Protein AF-A0AAD3CQG2-F1 (afdb_monomer_lite)

Organism: NCBI:txid426638

Sequence (361 aa):
MVKTIHATVYKDSIDTKVGLTVATAKDGKVYITNLKLLFENSGLQKGDEMVMVNGTIVEGMSSSEVTDIITHTIGDVNVVAKRRNVKTISATVYKDSIDTKVGLTVVAKEGKVYVTNLRLLFENSDLQKGDEVVLINGTHVEGMTSTQEVVDIIKGITGDLNVVAKRGDVTPNAKAVPVNPNEAPPGNAPPGWVWGTLKYVGPETKCNACMFCIFCGVLGLCLLLCPTDEKDAYAVNGRVYDAAGTYICPRDDNFIPTRAEGDITVVAKRGAAVVATAVGSEAPPGKCPAGGVWGTMKYAGPNTKRNACIACLCCGPLGLCILACPGDEKDAYCVNNKVYDATGYYMGPQDDKFTPARPRS

pLDDT: mean 83.74, std 17.56, range [26.72, 97.31]

InterPro domains:
  IPR001478 PDZ domain [PS50106] (6-85)
  IPR001478 PDZ domain [PS50106] (90-169)
  IPR001478 PDZ domain [SM00228] (16-85)
  IPR001478 PDZ domain [SM00228] (100-169)
  IPR036034 PDZ superfamily [G3DSA:2.30.42.10] (2-98)
  IPR036034 PDZ superfamily [G3DSA:2.30.42.10] (115-177)
  IPR036034 PDZ superfamily [SSF50156] (9-85)
  IPR036034 PDZ superfamily [SSF50156] (90-172)

Radius of gyration: 25.88 Å; chains: 1; bounding box: 55×63×66 Å

Foldseek 3Di:
DKDKFKFKFAAADLPDDQFWAWAQDPQQWIFTQTHDDRCVQRLDDGGWTWQDWPNDGRRNPGSVVVVCSVSPDHTMTMTMTIDDQPQKFKDKFAAAALPGDQQWAWAADPQWIFTQTHDDRCNRGPDDGGWTWQDWPNDGSRRPRDSVVVVVSSSPDHTMTMIMTGDDSDNPPDPDPDDPPPDDQPDPDDPDKFKWKAFACDPVLVVQLVVCCVQVNPVSCVSNVVGPDIAIWMDDPQWIAHSNRHTDGGDDPRTGTDDPDDDPPPPDDDDDDDDDDPDDDDDAADPDDPDWFKWKFFACDPVLVVQLVVCCVRPNPVSCVSRVVGPDMAIWIDDPQWIAGNNRHTDGGDDPRTDTDDPPD

Structure (mmCIF, N/CA/C/O backbone):
data_AF-A0AAD3CQG2-F1
#
_entry.id   AF-A0AAD3CQG2-F1
#
loop_
_atom_site.group_PDB
_atom_site.id
_atom_site.type_symbol
_atom_site.label_atom_id
_atom_site.label_alt_id
_atom_site.label_comp_id
_atom_site.label_asym_id
_atom_site.label_entity_id
_atom_site.label_seq_id
_atom_site.pdbx_PDB_ins_code
_atom_site.Cartn_x
_atom_site.Cartn_y
_atom_site.Cartn_z
_atom_site.occupancy
_atom_site.B_iso_or_equiv
_atom_site.auth_seq_id
_atom_site.auth_comp_id
_atom_site.auth_asym_id
_atom_site.auth_atom_id
_atom_site.pdbx_PDB_model_num
ATOM 1 N N . MET A 1 1 ? -16.303 -3.873 -17.019 1.00 57.00 1 MET A N 1
ATOM 2 C CA . MET A 1 1 ? -15.322 -2.933 -17.604 1.00 57.00 1 MET A CA 1
ATOM 3 C C . MET A 1 1 ? -13.933 -3.391 -17.189 1.00 57.00 1 MET A C 1
ATOM 5 O O . MET A 1 1 ? -13.765 -3.717 -16.022 1.00 57.00 1 MET A O 1
ATOM 9 N N . VAL A 1 2 ? -12.995 -3.526 -18.123 1.00 77.19 2 VAL A N 1
ATOM 10 C CA . VAL A 1 2 ? -11.609 -3.931 -17.828 1.00 77.19 2 VAL A CA 1
ATOM 11 C C . VAL A 1 2 ? -10.778 -2.659 -17.698 1.00 77.19 2 VAL A C 1
ATOM 13 O O . VAL A 1 2 ? -10.872 -1.799 -18.571 1.00 77.19 2 VAL A O 1
ATOM 16 N N . LYS A 1 3 ? -10.018 -2.518 -16.609 1.00 85.06 3 LYS A N 1
ATOM 17 C CA . LYS A 1 3 ? -9.112 -1.382 -16.383 1.00 85.06 3 LYS A CA 1
ATOM 18 C C . LYS A 1 3 ? -7.698 -1.814 -16.757 1.00 85.06 3 LYS A C 1
ATOM 20 O O . LYS A 1 3 ? -7.236 -2.839 -16.261 1.00 85.06 3 LYS A O 1
ATOM 25 N N . THR A 1 4 ? -7.028 -1.058 -17.619 1.00 90.81 4 THR A N 1
ATOM 26 C CA . THR A 1 4 ? -5.606 -1.268 -17.926 1.00 90.81 4 THR A CA 1
ATOM 27 C C . THR A 1 4 ? -4.763 -0.454 -16.950 1.00 90.81 4 THR A C 1
ATOM 29 O O . THR A 1 4 ? -5.087 0.698 -16.670 1.00 90.81 4 THR A O 1
ATOM 32 N N . ILE A 1 5 ? -3.711 -1.060 -16.408 1.00 93.25 5 ILE A N 1
ATOM 33 C CA . ILE A 1 5 ? -2.804 -0.472 -15.422 1.00 93.25 5 ILE A CA 1
ATOM 34 C C . ILE A 1 5 ? -1.397 -0.508 -16.005 1.00 93.25 5 ILE A C 1
ATOM 36 O O . ILE A 1 5 ? -0.969 -1.542 -16.519 1.00 93.25 5 ILE A O 1
ATOM 40 N N . HIS A 1 6 ? -0.694 0.617 -15.909 1.00 93.62 6 HIS A N 1
ATOM 41 C CA . HIS A 1 6 ? 0.686 0.774 -16.353 1.00 93.62 6 HIS A CA 1
ATOM 42 C C . HIS A 1 6 ? 1.556 1.094 -15.143 1.00 93.62 6 HIS A C 1
ATOM 44 O O . HIS A 1 6 ? 1.280 2.043 -14.411 1.00 93.62 6 HIS A O 1
ATOM 50 N N . ALA A 1 7 ? 2.595 0.295 -14.930 1.00 93.62 7 ALA A N 1
ATOM 51 C CA . ALA A 1 7 ? 3.471 0.405 -13.779 1.00 93.62 7 ALA A CA 1
ATOM 52 C C . ALA A 1 7 ? 4.933 0.273 -14.202 1.00 93.62 7 ALA A C 1
ATOM 54 O O . ALA A 1 7 ? 5.373 -0.790 -14.622 1.00 93.62 7 ALA A O 1
ATOM 55 N N . THR A 1 8 ? 5.686 1.353 -14.036 1.00 93.00 8 THR A N 1
ATOM 56 C CA . THR A 1 8 ? 7.143 1.398 -14.223 1.00 93.00 8 THR A CA 1
ATOM 57 C C . THR A 1 8 ? 7.861 1.489 -12.879 1.00 93.00 8 THR A C 1
ATOM 59 O O . THR A 1 8 ? 7.410 2.224 -11.996 1.00 93.00 8 THR A O 1
ATOM 62 N N . VAL A 1 9 ? 8.967 0.770 -12.711 1.00 93.62 9 VAL A N 1
ATOM 63 C CA . VAL A 1 9 ? 9.903 0.953 -11.588 1.00 93.62 9 VAL A CA 1
ATOM 64 C C . VAL A 1 9 ? 11.336 0.929 -12.106 1.00 93.62 9 VAL A C 1
ATOM 66 O O . VAL A 1 9 ? 11.617 0.216 -13.065 1.00 93.62 9 VAL A O 1
ATOM 69 N N . TYR A 1 10 ? 12.238 1.675 -11.469 1.00 92.06 10 TYR A N 1
ATOM 70 C CA . TYR A 1 10 ? 13.655 1.682 -11.830 1.00 92.06 10 TYR A CA 1
ATOM 71 C C . TYR A 1 10 ? 14.432 0.657 -11.003 1.00 92.06 10 TYR A C 1
ATOM 73 O O . TYR A 1 10 ? 14.301 0.608 -9.779 1.00 92.06 10 TYR A O 1
ATOM 81 N N . LYS A 1 11 ? 15.252 -0.143 -11.678 1.00 92.88 11 LYS A N 1
ATOM 82 C CA . LYS A 1 11 ? 16.110 -1.172 -11.103 1.00 92.88 11 LYS A CA 1
ATOM 83 C C . LYS A 1 11 ? 17.572 -0.845 -11.421 1.00 92.88 11 LYS A C 1
ATOM 85 O O . LYS A 1 11 ? 17.998 -0.934 -12.564 1.00 92.88 11 LYS A O 1
ATOM 90 N N . ASP A 1 12 ? 18.337 -0.453 -10.413 1.00 88.94 12 ASP A N 1
ATOM 91 C CA . ASP A 1 12 ? 19.730 0.011 -10.514 1.00 88.94 12 ASP A CA 1
ATOM 92 C C . ASP A 1 12 ? 20.747 -1.103 -10.816 1.00 88.94 12 ASP A C 1
ATOM 94 O O . ASP A 1 12 ? 21.754 -0.857 -11.477 1.00 88.94 12 ASP A O 1
ATOM 98 N N . SER A 1 13 ? 20.477 -2.333 -10.378 1.00 93.88 13 SER A N 1
ATOM 99 C CA . SER A 1 13 ? 21.335 -3.499 -10.610 1.00 93.88 13 SER A CA 1
ATOM 100 C C . SER A 1 13 ? 20.514 -4.775 -10.781 1.00 93.88 13 SER A C 1
ATOM 102 O O . SER A 1 13 ? 19.356 -4.826 -10.371 1.00 93.88 13 SER A O 1
ATOM 104 N N . ILE A 1 14 ? 21.105 -5.836 -11.341 1.00 91.56 14 ILE A N 1
ATOM 105 C CA . ILE A 1 14 ? 20.426 -7.131 -11.525 1.00 91.56 14 ILE A CA 1
ATOM 106 C C . ILE A 1 14 ? 19.973 -7.762 -10.193 1.00 91.56 14 ILE A C 1
ATOM 108 O O . ILE A 1 14 ? 18.925 -8.411 -10.142 1.00 91.56 14 ILE A O 1
ATOM 112 N N . ASP A 1 15 ? 20.705 -7.492 -9.110 1.00 91.12 15 ASP A N 1
ATOM 113 C CA . ASP A 1 15 ? 20.456 -8.034 -7.770 1.00 91.12 15 ASP A CA 1
ATOM 114 C C . ASP A 1 15 ? 19.308 -7.324 -7.040 1.00 91.12 15 ASP A C 1
ATOM 116 O O . ASP A 1 15 ? 18.743 -7.845 -6.069 1.00 91.12 15 ASP A O 1
ATOM 120 N N . THR A 1 16 ? 18.915 -6.144 -7.522 1.00 92.69 16 THR A N 1
ATOM 121 C CA . THR A 1 16 ? 17.850 -5.358 -6.910 1.00 92.69 16 THR A CA 1
ATOM 122 C C . THR A 1 16 ? 16.500 -6.046 -7.083 1.00 92.69 16 THR A C 1
ATOM 124 O O . THR A 1 16 ? 15.993 -6.287 -8.185 1.00 92.69 16 THR A O 1
ATOM 127 N N . LYS A 1 17 ? 15.884 -6.371 -5.946 1.00 93.00 17 LYS A N 1
ATOM 128 C CA . LYS A 1 17 ? 14.590 -7.050 -5.893 1.00 93.00 17 LYS A CA 1
ATOM 129 C C . LYS A 1 17 ? 13.469 -6.049 -6.140 1.00 93.00 17 LYS A C 1
ATOM 131 O O . LYS A 1 17 ? 13.250 -5.144 -5.343 1.00 93.00 17 LYS A O 1
ATOM 136 N N . VAL A 1 18 ? 12.689 -6.274 -7.193 1.00 93.06 18 VAL A N 1
ATOM 137 C CA . VAL A 1 18 ? 11.531 -5.417 -7.502 1.00 93.06 18 VAL A CA 1
ATOM 138 C C . VAL A 1 18 ? 10.301 -5.727 -6.641 1.00 93.06 18 VAL A C 1
ATOM 140 O O . VAL A 1 18 ? 9.400 -4.903 -6.545 1.00 93.06 18 VAL A O 1
ATOM 143 N N . GLY A 1 19 ? 10.269 -6.908 -6.007 1.00 92.00 19 GLY A N 1
ATOM 144 C CA . GLY A 1 19 ? 9.189 -7.347 -5.115 1.00 92.00 19 GLY A CA 1
ATOM 145 C C . GLY A 1 19 ? 7.886 -7.731 -5.821 1.00 92.00 19 GLY A C 1
ATOM 146 O O . GLY A 1 19 ? 6.824 -7.682 -5.214 1.00 92.00 19 GLY A O 1
ATOM 147 N N . LEU A 1 20 ? 7.960 -8.142 -7.085 1.00 94.31 20 LEU A N 1
ATOM 148 C CA . LEU A 1 20 ? 6.824 -8.617 -7.870 1.00 94.31 20 LEU A CA 1
ATOM 149 C C . LEU A 1 20 ? 6.880 -10.143 -7.987 1.00 94.31 20 LEU A C 1
ATOM 151 O O . LEU A 1 20 ? 7.907 -10.695 -8.376 1.00 94.31 20 LEU A O 1
ATOM 155 N N . THR A 1 21 ? 5.793 -10.830 -7.644 1.00 95.12 21 THR A N 1
ATOM 156 C CA . THR A 1 21 ? 5.657 -12.282 -7.831 1.00 95.12 21 THR A CA 1
ATOM 157 C C . THR A 1 21 ? 4.456 -12.567 -8.713 1.00 95.12 21 THR A C 1
ATOM 159 O O . THR A 1 21 ? 3.398 -11.953 -8.549 1.00 95.12 21 THR A O 1
ATOM 162 N N . VAL A 1 22 ? 4.622 -13.504 -9.643 1.00 96.25 22 VAL A N 1
ATOM 163 C CA . VAL A 1 22 ? 3.600 -13.891 -10.615 1.00 96.25 22 VAL A CA 1
ATOM 164 C C . VAL A 1 22 ? 3.361 -15.396 -10.596 1.00 96.25 22 VAL A C 1
ATOM 166 O O . VAL A 1 22 ? 4.228 -16.167 -10.188 1.00 96.25 22 VAL A O 1
ATOM 169 N N . ALA A 1 23 ? 2.187 -15.815 -11.054 1.00 93.44 23 ALA A N 1
ATOM 170 C CA . ALA A 1 23 ? 1.866 -17.210 -11.322 1.00 93.44 23 ALA A CA 1
ATOM 171 C C . ALA A 1 23 ? 1.166 -17.338 -12.675 1.00 93.44 23 ALA A C 1
ATOM 173 O O . ALA A 1 23 ? 0.316 -16.514 -13.015 1.00 93.44 23 ALA A O 1
ATOM 174 N N . THR A 1 24 ? 1.500 -18.389 -13.419 1.00 93.62 24 THR A N 1
ATOM 175 C CA . THR A 1 24 ? 0.817 -18.731 -14.670 1.00 93.62 24 THR A CA 1
ATOM 176 C C . THR A 1 24 ? -0.319 -19.703 -14.367 1.00 93.62 24 THR A C 1
ATOM 178 O O . THR A 1 24 ? -0.114 -20.741 -13.737 1.00 93.62 24 THR A O 1
ATOM 181 N N . ALA A 1 25 ? -1.531 -19.363 -14.790 1.00 89.38 25 ALA A N 1
ATOM 182 C CA . ALA A 1 25 ? -2.695 -20.227 -14.679 1.00 89.38 25 ALA A CA 1
ATOM 183 C C . ALA A 1 25 ? -2.734 -21.268 -15.811 1.00 89.38 25 ALA A C 1
ATOM 185 O O . ALA A 1 25 ? -2.002 -21.190 -16.796 1.00 89.38 25 ALA A O 1
ATOM 186 N N . LYS A 1 26 ? -3.623 -22.261 -15.686 1.00 86.38 26 LYS A N 1
ATOM 187 C CA . LYS A 1 26 ? -3.765 -23.353 -16.670 1.00 86.38 26 LYS A CA 1
ATOM 188 C C . LYS A 1 26 ? -4.184 -22.879 -18.068 1.00 86.38 26 LYS A C 1
ATOM 190 O O . LYS A 1 26 ? -3.997 -23.614 -19.027 1.00 86.38 26 LYS A O 1
ATOM 195 N N . ASP A 1 27 ? -4.762 -21.685 -18.171 1.00 88.44 27 ASP A N 1
ATOM 196 C CA . ASP A 1 27 ? -5.154 -21.039 -19.427 1.00 88.44 27 ASP A CA 1
ATOM 197 C C . ASP A 1 27 ? -4.000 -20.265 -20.093 1.00 88.44 27 ASP A C 1
ATOM 199 O O . ASP A 1 27 ? -4.217 -19.603 -21.102 1.00 88.44 27 ASP A O 1
ATOM 203 N N . GLY A 1 28 ? -2.782 -20.338 -19.541 1.00 89.75 28 GLY A N 1
ATOM 204 C CA . GLY A 1 28 ? -1.604 -19.633 -20.048 1.00 89.75 28 GLY A CA 1
ATOM 205 C C . GLY A 1 28 ? -1.534 -18.162 -19.633 1.00 89.75 28 GLY A C 1
ATOM 206 O O . GLY A 1 28 ? -0.593 -17.468 -20.012 1.00 89.75 28 GLY A O 1
ATOM 207 N N . LYS A 1 29 ? -2.493 -17.662 -18.846 1.00 92.50 29 LYS A N 1
ATOM 208 C CA . LYS A 1 29 ? -2.482 -16.275 -18.374 1.00 92.50 29 LYS A CA 1
ATOM 209 C C . LYS A 1 29 ? -1.604 -16.111 -17.149 1.00 92.50 29 LYS A C 1
ATOM 211 O O . LYS A 1 29 ? -1.565 -16.977 -16.276 1.00 92.50 29 LYS A O 1
ATOM 216 N N . VAL A 1 30 ? -0.953 -14.960 -17.055 1.00 95.44 30 VAL A N 1
ATOM 217 C CA . VAL A 1 30 ? -0.060 -14.623 -15.947 1.00 95.44 30 VAL A CA 1
ATOM 218 C C . VAL A 1 30 ? -0.778 -13.669 -15.003 1.00 95.44 30 VAL A C 1
ATOM 220 O O . VAL A 1 30 ? -1.316 -12.651 -15.429 1.00 95.44 30 VAL A O 1
ATOM 223 N N . TYR A 1 31 ? -0.784 -13.985 -13.712 1.00 94.00 31 TYR A N 1
ATOM 224 C CA . TYR A 1 31 ? -1.425 -13.174 -12.681 1.00 94.00 31 TYR A CA 1
ATOM 225 C C . TYR A 1 31 ? -0.424 -12.755 -11.615 1.00 94.00 31 TYR A C 1
ATOM 227 O O . TYR A 1 31 ? 0.450 -13.529 -11.223 1.00 94.00 31 TYR A O 1
ATOM 235 N N . ILE A 1 32 ? -0.581 -11.536 -11.108 1.00 94.25 32 ILE A N 1
ATOM 236 C CA . ILE A 1 32 ? 0.211 -11.037 -9.984 1.00 94.25 32 ILE A CA 1
ATOM 237 C C . ILE A 1 32 ? -0.264 -11.716 -8.699 1.00 94.25 32 ILE A C 1
ATOM 239 O O . ILE A 1 32 ? -1.437 -11.633 -8.341 1.00 94.25 32 ILE A O 1
ATOM 243 N N . THR A 1 33 ? 0.638 -12.370 -7.974 1.00 89.12 33 THR A N 1
ATOM 244 C CA . THR A 1 33 ? 0.316 -13.072 -6.721 1.00 89.12 33 THR A CA 1
ATOM 245 C C . THR A 1 33 ? 0.810 -12.334 -5.486 1.00 89.12 33 THR A C 1
ATOM 247 O O . THR A 1 33 ? 0.200 -12.451 -4.423 1.00 89.12 33 THR A O 1
ATOM 250 N N . ASN A 1 34 ? 1.887 -11.556 -5.615 1.00 88.19 34 ASN A N 1
ATOM 251 C CA . ASN A 1 34 ? 2.454 -10.772 -4.524 1.00 88.19 34 ASN A CA 1
ATOM 252 C C . ASN A 1 34 ? 3.096 -9.481 -5.044 1.00 88.19 34 ASN A C 1
ATOM 254 O O . ASN A 1 34 ? 3.678 -9.464 -6.130 1.00 88.19 34 ASN A O 1
ATOM 258 N N . LEU A 1 35 ? 2.999 -8.425 -4.240 1.00 91.00 35 LEU A N 1
ATOM 259 C CA . LEU A 1 35 ? 3.544 -7.096 -4.494 1.00 91.00 35 LEU A CA 1
ATOM 260 C C . LEU A 1 35 ? 4.181 -6.577 -3.208 1.00 91.00 35 LEU A C 1
ATOM 262 O O . LEU A 1 35 ? 3.525 -6.485 -2.172 1.00 91.00 35 LEU A O 1
ATOM 266 N N . LYS A 1 36 ? 5.466 -6.256 -3.286 1.00 89.38 36 LYS A N 1
ATOM 267 C CA . LYS A 1 36 ? 6.307 -5.690 -2.228 1.00 89.38 36 LYS A CA 1
ATOM 268 C C . LYS A 1 36 ? 7.337 -4.758 -2.873 1.00 89.38 36 LYS A C 1
ATOM 270 O O . LYS A 1 36 ? 7.472 -4.738 -4.096 1.00 89.38 36 LYS A O 1
ATOM 275 N N . LEU A 1 37 ? 8.125 -4.065 -2.055 1.00 92.25 37 LEU A N 1
ATOM 276 C CA . LEU A 1 37 ? 9.291 -3.290 -2.500 1.00 92.25 37 LEU A CA 1
ATOM 277 C C . LEU A 1 37 ? 8.904 -2.243 -3.562 1.00 92.25 37 LEU A C 1
ATOM 279 O O . LEU A 1 37 ? 7.987 -1.455 -3.346 1.00 92.25 37 LEU A O 1
ATOM 283 N N . LEU A 1 38 ? 9.589 -2.232 -4.708 1.00 91.12 38 LEU A N 1
ATOM 284 C CA . LEU A 1 38 ? 9.462 -1.189 -5.724 1.00 91.12 38 LEU A CA 1
ATOM 285 C C . LEU A 1 38 ? 8.053 -1.107 -6.329 1.00 91.12 38 LEU A C 1
ATOM 287 O O . LEU A 1 38 ? 7.612 -0.023 -6.707 1.00 91.12 38 LEU A O 1
ATOM 291 N N . PHE A 1 39 ? 7.327 -2.227 -6.398 1.00 90.62 39 PHE A N 1
ATOM 292 C CA . PHE A 1 39 ? 5.977 -2.264 -6.965 1.00 90.62 39 PHE A CA 1
ATOM 293 C C . PHE A 1 39 ? 4.846 -2.055 -5.944 1.00 90.62 39 PHE A C 1
ATOM 295 O O . PHE A 1 39 ? 3.687 -1.990 -6.359 1.00 90.62 39 PHE A O 1
ATOM 302 N N . GLU A 1 40 ? 5.134 -1.899 -4.646 1.00 84.81 40 GLU A N 1
ATOM 303 C CA . GLU A 1 40 ? 4.110 -1.807 -3.584 1.00 84.81 40 GLU A CA 1
ATOM 304 C C . GLU A 1 40 ? 3.112 -0.655 -3.804 1.00 84.81 40 GLU A C 1
ATOM 306 O O . GLU A 1 40 ? 1.919 -0.810 -3.558 1.00 84.81 40 GLU A O 1
ATOM 311 N N . ASN A 1 41 ? 3.577 0.466 -4.365 1.00 79.81 41 ASN A N 1
ATOM 312 C CA . ASN A 1 41 ? 2.763 1.659 -4.635 1.00 79.81 41 ASN A CA 1
ATOM 313 C C . ASN A 1 41 ? 2.526 1.906 -6.135 1.00 79.81 41 ASN A C 1
ATOM 315 O O . ASN A 1 41 ? 2.233 3.021 -6.551 1.00 79.81 41 ASN A O 1
ATOM 319 N N . SER A 1 42 ? 2.671 0.877 -6.971 1.00 84.88 42 SER A N 1
ATOM 320 C CA . SER A 1 42 ? 2.590 1.010 -8.434 1.00 84.88 42 SER A CA 1
ATOM 321 C C . SER A 1 42 ? 1.166 1.046 -9.004 1.00 84.88 42 SER A C 1
ATOM 323 O O . SER A 1 42 ? 0.984 1.149 -10.214 1.00 84.88 42 SER A O 1
ATOM 325 N N . GLY A 1 43 ? 0.149 0.897 -8.153 1.00 86.38 43 GLY A N 1
ATOM 326 C CA . GLY A 1 43 ? -1.248 0.740 -8.565 1.00 86.38 43 GLY A CA 1
ATOM 327 C C . GLY A 1 43 ? -1.613 -0.676 -9.028 1.00 86.38 43 GLY A C 1
ATOM 328 O O . GLY A 1 43 ? -2.806 -0.984 -9.118 1.00 86.38 43 GLY A O 1
ATOM 329 N N . LEU A 1 44 ? -0.627 -1.551 -9.264 1.00 90.56 44 LEU A N 1
ATOM 330 C CA . LEU A 1 44 ? -0.843 -2.991 -9.421 1.00 90.56 44 LEU A CA 1
ATOM 331 C C . LEU A 1 44 ? -1.380 -3.598 -8.121 1.00 90.56 44 LEU A C 1
ATOM 333 O O . LEU A 1 44 ? -1.111 -3.103 -7.027 1.00 90.56 44 LEU A O 1
ATOM 337 N N . GLN A 1 45 ? -2.141 -4.680 -8.247 1.00 88.62 45 GLN A N 1
ATOM 338 C CA . GLN A 1 45 ? -2.706 -5.440 -7.134 1.00 88.62 45 GLN A CA 1
ATOM 339 C C . GLN A 1 45 ? -2.592 -6.944 -7.390 1.00 88.62 45 GLN A C 1
ATOM 341 O O . GLN A 1 45 ? -2.465 -7.403 -8.528 1.00 88.62 45 GLN A O 1
ATOM 346 N N . LYS A 1 46 ? -2.673 -7.730 -6.311 1.00 88.56 46 LYS A N 1
ATOM 347 C CA . LYS A 1 46 ? -2.792 -9.187 -6.417 1.00 88.56 46 LYS A CA 1
ATOM 348 C C . LYS A 1 46 ? -4.058 -9.523 -7.223 1.00 88.56 46 LYS A C 1
ATOM 350 O O . LYS A 1 46 ? -5.113 -8.922 -7.021 1.00 88.56 46 LYS A O 1
ATOM 355 N N . GLY A 1 47 ? -3.947 -10.473 -8.141 1.00 87.19 47 GLY A N 1
ATOM 356 C CA . GLY A 1 47 ? -5.014 -10.885 -9.052 1.00 87.19 47 GLY A CA 1
ATOM 357 C C . GLY A 1 47 ? -5.097 -10.088 -10.356 1.00 87.19 47 GLY A C 1
ATOM 358 O O . GLY A 1 47 ? -5.895 -10.455 -11.218 1.00 87.19 47 GLY A O 1
ATOM 359 N N . ASP A 1 48 ? -4.286 -9.042 -10.548 1.00 92.31 48 ASP A N 1
ATOM 360 C CA . ASP A 1 48 ? -4.195 -8.387 -11.855 1.00 92.31 48 ASP A CA 1
ATOM 361 C C . ASP A 1 48 ? -3.601 -9.342 -12.901 1.00 92.31 48 ASP A C 1
ATOM 363 O O . ASP A 1 48 ? -2.610 -10.029 -12.643 1.00 92.31 48 ASP A O 1
ATOM 367 N N . GLU A 1 49 ? -4.212 -9.374 -14.089 1.00 94.12 49 GLU A N 1
ATOM 368 C CA . GLU A 1 49 ? -3.762 -10.164 -15.239 1.00 94.12 49 GLU A CA 1
ATOM 369 C C . GLU A 1 49 ? -2.621 -9.411 -15.926 1.00 94.12 49 GLU A C 1
ATOM 371 O O . GLU A 1 49 ? -2.842 -8.375 -16.551 1.00 94.12 49 GLU A O 1
ATOM 376 N N . MET A 1 50 ? -1.393 -9.897 -15.798 1.00 96.12 50 MET A N 1
ATOM 377 C CA . MET A 1 50 ? -0.233 -9.310 -16.457 1.00 96.12 50 MET A CA 1
ATOM 378 C C . MET A 1 50 ? -0.285 -9.611 -17.955 1.00 96.12 50 MET A C 1
ATOM 380 O O . MET A 1 50 ? -0.425 -10.759 -18.366 1.00 96.12 50 MET A O 1
ATOM 384 N N . VAL A 1 51 ? -0.186 -8.562 -18.771 1.00 97.19 51 VAL A N 1
ATOM 385 C CA . VAL A 1 51 ? -0.295 -8.645 -20.235 1.00 97.19 51 VAL A CA 1
ATOM 386 C C . VAL A 1 51 ? 1.063 -8.457 -20.893 1.00 97.19 51 VAL A C 1
ATOM 388 O O . VAL A 1 51 ? 1.391 -9.189 -21.823 1.00 97.19 51 VAL A O 1
ATOM 391 N N . MET A 1 52 ? 1.854 -7.492 -20.413 1.00 96.56 52 MET A N 1
ATOM 392 C CA . MET A 1 52 ? 3.193 -7.229 -20.938 1.00 96.56 52 MET A CA 1
ATOM 393 C C . MET A 1 52 ? 4.194 -6.886 -19.840 1.00 96.56 52 MET A C 1
ATOM 395 O O . MET A 1 52 ? 3.843 -6.222 -18.862 1.00 96.56 52 MET A O 1
ATOM 399 N N . VAL A 1 53 ? 5.449 -7.273 -20.068 1.00 97.31 53 VAL A N 1
ATOM 400 C CA . VAL A 1 53 ? 6.623 -6.827 -19.310 1.00 97.31 53 VAL A CA 1
ATOM 401 C C . VAL A 1 53 ? 7.688 -6.359 -20.296 1.00 97.31 53 VAL A C 1
ATOM 403 O O . VAL A 1 53 ? 8.077 -7.113 -21.181 1.00 97.31 53 VAL A O 1
ATOM 406 N N . ASN A 1 54 ? 8.148 -5.114 -20.169 1.00 94.31 54 ASN A N 1
ATOM 407 C CA . ASN A 1 54 ? 9.166 -4.498 -21.033 1.00 94.31 54 ASN A CA 1
ATOM 408 C C . ASN A 1 54 ? 8.867 -4.618 -22.535 1.00 94.31 54 ASN A C 1
ATOM 410 O O . ASN A 1 54 ? 9.761 -4.825 -23.347 1.00 94.31 54 ASN A O 1
ATOM 414 N N . GLY A 1 55 ? 7.587 -4.501 -22.902 1.00 91.88 55 GLY A N 1
ATOM 415 C CA . GLY A 1 55 ? 7.120 -4.638 -24.286 1.00 91.88 55 GLY A CA 1
ATOM 416 C C . GLY A 1 55 ? 6.925 -6.083 -24.760 1.00 91.88 55 GLY A C 1
ATOM 417 O O . GLY A 1 55 ? 6.351 -6.290 -25.826 1.00 91.88 55 GLY A O 1
ATOM 418 N N . THR A 1 56 ? 7.324 -7.080 -23.971 1.00 95.94 56 THR A N 1
ATOM 419 C CA . THR A 1 56 ? 7.108 -8.500 -24.270 1.00 95.94 56 THR A CA 1
ATOM 420 C C . THR A 1 56 ? 5.743 -8.946 -23.761 1.00 95.94 56 THR A C 1
ATOM 422 O O . THR A 1 56 ? 5.427 -8.758 -22.586 1.00 95.94 56 THR A O 1
ATOM 425 N N . ILE A 1 57 ? 4.930 -9.551 -24.632 1.00 97.19 57 ILE A N 1
ATOM 426 C CA . ILE A 1 57 ? 3.651 -10.170 -24.257 1.00 97.19 57 ILE A CA 1
ATOM 427 C C . ILE A 1 57 ? 3.935 -11.438 -23.450 1.00 97.19 57 ILE A C 1
ATOM 429 O O . ILE A 1 57 ? 4.706 -12.283 -23.894 1.00 97.19 57 ILE A O 1
ATOM 433 N N . VAL A 1 58 ? 3.305 -11.567 -22.280 1.00 96.81 58 VAL A N 1
ATOM 434 C CA . VAL A 1 58 ? 3.568 -12.679 -21.344 1.00 96.81 58 VAL A CA 1
ATOM 435 C C . VAL A 1 58 ? 2.524 -13.800 -21.389 1.00 96.81 58 VAL A C 1
ATOM 437 O O . VAL A 1 58 ? 2.626 -14.773 -20.650 1.00 96.81 58 VAL A O 1
ATOM 440 N N . GLU A 1 59 ? 1.506 -13.687 -22.244 1.00 94.62 59 GLU A N 1
ATOM 441 C CA . GLU A 1 59 ? 0.513 -14.748 -22.438 1.00 94.62 59 GLU A CA 1
ATOM 442 C C . GLU A 1 59 ? 1.175 -16.012 -23.011 1.00 94.62 59 GLU A C 1
ATOM 444 O O . GLU A 1 59 ? 1.878 -15.959 -24.017 1.00 94.62 59 GLU A O 1
ATOM 449 N N . GLY A 1 60 ? 0.962 -17.148 -22.346 1.00 93.56 60 GLY A N 1
ATOM 450 C CA . GLY A 1 60 ? 1.583 -18.432 -22.672 1.00 93.56 60 GLY A CA 1
ATOM 451 C C . GLY A 1 60 ? 2.954 -18.665 -22.028 1.00 93.56 60 GLY A C 1
ATOM 452 O O . GLY A 1 60 ? 3.443 -19.791 -22.081 1.00 93.56 60 GLY A O 1
ATOM 453 N N . MET A 1 61 ? 3.552 -17.655 -21.386 1.00 97.25 61 MET A N 1
ATOM 454 C CA . MET A 1 61 ? 4.823 -17.812 -20.673 1.00 97.25 61 MET A CA 1
ATOM 455 C C . MET A 1 61 ? 4.633 -18.478 -19.307 1.00 97.25 61 MET A C 1
ATOM 457 O O . MET A 1 61 ? 3.672 -18.224 -18.572 1.00 97.25 61 MET A O 1
ATOM 461 N N . SER A 1 62 ? 5.600 -19.305 -18.924 1.00 96.38 62 SER A N 1
ATOM 462 C CA . SER A 1 62 ? 5.730 -19.820 -17.563 1.00 96.38 62 SER A CA 1
ATOM 463 C C . SER A 1 62 ? 6.087 -18.704 -16.576 1.00 96.38 62 SER A C 1
ATOM 465 O O . SER A 1 62 ? 6.700 -17.692 -16.924 1.00 96.38 62 SER A O 1
ATOM 467 N N . SER A 1 63 ? 5.752 -18.899 -15.300 1.00 94.94 63 SER A N 1
ATOM 468 C CA . SER A 1 63 ? 6.075 -17.921 -14.258 1.00 94.94 63 SER A CA 1
ATOM 469 C C . SER A 1 63 ? 7.583 -17.711 -14.110 1.00 94.94 63 SER A C 1
ATOM 471 O O . SER A 1 63 ? 7.999 -16.617 -13.736 1.00 94.94 63 SER A O 1
ATOM 473 N N . SER A 1 64 ? 8.399 -18.727 -14.422 1.00 94.06 64 SER A N 1
ATOM 474 C CA . SER A 1 64 ? 9.861 -18.621 -14.476 1.00 94.06 64 SER A CA 1
ATOM 475 C C . SER A 1 64 ? 10.329 -17.702 -15.598 1.00 94.06 64 SER A C 1
ATOM 477 O O . SER A 1 64 ? 11.081 -16.784 -15.312 1.00 94.06 64 SER A O 1
ATOM 479 N N . GLU A 1 65 ? 9.825 -17.854 -16.825 1.00 97.00 65 GLU A N 1
ATOM 480 C CA . GLU A 1 65 ? 10.232 -17.006 -17.959 1.00 97.00 65 GLU A CA 1
ATOM 481 C C . GLU A 1 65 ? 9.888 -15.532 -17.719 1.00 97.00 65 GLU A C 1
ATOM 483 O O . GLU A 1 65 ? 10.705 -14.645 -17.958 1.00 97.00 65 GLU A O 1
ATOM 488 N N . VAL A 1 66 ? 8.698 -15.255 -17.174 1.00 96.69 66 VAL A N 1
ATOM 489 C CA . VAL A 1 66 ? 8.312 -13.883 -16.806 1.00 96.69 66 VAL A CA 1
ATOM 490 C C . VAL A 1 66 ? 9.204 -13.344 -15.690 1.00 96.69 66 VAL A C 1
ATOM 492 O O . VAL A 1 66 ? 9.628 -12.188 -15.736 1.00 96.69 66 VAL A O 1
ATOM 495 N N . THR A 1 67 ? 9.509 -14.178 -14.692 1.00 95.31 67 THR A N 1
ATOM 496 C CA . THR A 1 67 ? 10.426 -13.801 -13.612 1.00 95.31 67 THR A CA 1
ATOM 497 C C . THR A 1 67 ? 11.814 -13.507 -14.169 1.00 95.31 67 THR A C 1
ATOM 499 O O . THR A 1 67 ? 12.397 -12.511 -13.762 1.00 95.31 67 THR A O 1
ATOM 502 N N . ASP A 1 68 ? 12.302 -14.281 -15.137 1.00 95.69 68 ASP A N 1
ATOM 503 C CA . ASP A 1 68 ? 13.611 -14.092 -15.762 1.00 95.69 68 ASP A CA 1
ATOM 504 C C . ASP A 1 68 ? 13.705 -12.769 -16.524 1.00 95.69 68 ASP A C 1
ATOM 506 O O . ASP A 1 68 ? 14.710 -12.067 -16.401 1.00 95.69 68 ASP A O 1
ATOM 510 N N . ILE A 1 69 ? 12.646 -12.366 -17.235 1.00 95.56 69 ILE A N 1
ATOM 511 C CA . ILE A 1 69 ? 12.574 -11.042 -17.878 1.00 95.56 69 ILE A CA 1
ATOM 512 C C . ILE A 1 69 ? 12.707 -9.935 -16.822 1.00 95.56 69 ILE A C 1
ATOM 514 O O . ILE A 1 69 ? 13.482 -8.991 -16.989 1.00 95.56 69 ILE A O 1
ATOM 518 N N . ILE A 1 70 ? 11.975 -10.049 -15.712 1.00 94.88 70 ILE A N 1
ATOM 519 C CA . ILE A 1 70 ? 11.983 -9.055 -14.631 1.00 94.88 70 ILE A CA 1
ATOM 520 C C . ILE A 1 70 ? 13.340 -9.032 -13.908 1.00 94.88 70 ILE A C 1
ATOM 522 O O . ILE A 1 70 ? 13.859 -7.962 -13.580 1.00 94.88 70 ILE A O 1
ATOM 526 N N . THR A 1 71 ? 13.929 -10.197 -13.632 1.00 93.81 71 THR A N 1
ATOM 527 C CA . THR A 1 71 ? 15.181 -10.310 -12.878 1.00 93.81 71 THR A CA 1
ATOM 528 C C . THR A 1 71 ? 16.386 -9.882 -13.702 1.00 93.81 71 THR A C 1
ATOM 530 O O . THR A 1 71 ? 17.256 -9.232 -13.136 1.00 93.81 71 THR A O 1
ATOM 533 N N . HIS A 1 72 ? 16.418 -10.124 -15.013 1.00 93.81 72 HIS A N 1
ATOM 534 C CA . HIS A 1 72 ? 17.550 -9.748 -15.872 1.00 93.81 72 HIS A CA 1
ATOM 535 C C . HIS A 1 72 ? 17.457 -8.333 -16.459 1.00 93.81 72 HIS A C 1
ATOM 537 O O . HIS A 1 72 ? 18.382 -7.889 -17.138 1.00 93.81 72 HIS A O 1
ATOM 543 N N . THR A 1 73 ? 16.377 -7.596 -16.191 1.00 94.00 73 THR A N 1
ATOM 544 C CA . THR A 1 73 ? 16.277 -6.189 -16.595 1.00 94.00 73 THR A CA 1
ATOM 545 C C . THR A 1 73 ? 17.043 -5.287 -15.623 1.00 94.00 73 THR A C 1
ATOM 547 O O . THR A 1 73 ? 16.875 -5.392 -14.409 1.00 94.00 73 THR A O 1
ATOM 550 N N . ILE A 1 74 ? 17.843 -4.367 -16.168 1.00 93.94 74 ILE A N 1
ATOM 551 C CA . ILE A 1 74 ? 18.429 -3.215 -15.465 1.00 93.94 74 ILE A CA 1
ATOM 552 C C . ILE A 1 74 ? 17.838 -1.950 -16.100 1.00 93.94 74 ILE A C 1
ATOM 554 O O . ILE A 1 74 ? 17.665 -1.890 -17.316 1.00 93.94 74 ILE A O 1
ATOM 558 N N . GLY A 1 75 ? 17.522 -0.950 -15.285 1.00 94.31 75 GLY A N 1
ATOM 559 C CA . GLY A 1 75 ? 16.796 0.249 -15.685 1.00 94.31 75 GLY A CA 1
ATOM 560 C C . GLY A 1 75 ? 15.293 0.108 -15.457 1.00 94.31 75 GLY A C 1
ATOM 561 O O . GLY A 1 75 ? 14.859 -0.427 -14.437 1.00 94.31 75 GLY A O 1
ATOM 562 N N . ASP A 1 76 ? 14.491 0.609 -16.391 1.00 91.25 76 ASP A N 1
ATOM 563 C CA . ASP A 1 76 ? 13.037 0.646 -16.243 1.00 91.25 76 ASP A CA 1
ATOM 564 C C . ASP A 1 76 ? 12.394 -0.726 -16.482 1.00 91.25 76 ASP A C 1
ATOM 566 O O . ASP A 1 76 ? 12.460 -1.293 -17.572 1.00 91.25 76 ASP A O 1
ATOM 570 N N . VAL A 1 77 ? 11.701 -1.233 -15.462 1.00 96.06 77 VAL A N 1
ATOM 571 C CA . VAL A 1 77 ? 10.829 -2.406 -15.548 1.00 96.06 77 VAL A CA 1
ATOM 572 C C . VAL A 1 77 ? 9.392 -1.927 -15.732 1.00 96.06 77 VAL A C 1
ATOM 574 O O . VAL A 1 77 ? 8.760 -1.444 -14.793 1.00 96.06 77 VAL A O 1
ATOM 577 N N . ASN A 1 78 ? 8.880 -2.063 -16.951 1.00 94.44 78 ASN A N 1
ATOM 578 C CA . ASN A 1 78 ? 7.555 -1.639 -17.386 1.00 94.44 78 ASN A CA 1
ATOM 579 C C . ASN A 1 78 ? 6.583 -2.818 -17.396 1.00 94.44 78 ASN A C 1
ATOM 581 O O . ASN A 1 78 ? 6.741 -3.748 -18.181 1.00 94.44 78 ASN A O 1
ATOM 585 N N . VAL A 1 79 ? 5.544 -2.759 -16.575 1.00 96.56 79 VAL A N 1
ATOM 586 C CA . VAL A 1 79 ? 4.498 -3.778 -16.477 1.00 96.56 79 VAL A CA 1
ATOM 587 C C . VAL A 1 79 ? 3.172 -3.189 -16.940 1.00 96.56 79 VAL A C 1
ATOM 589 O O . VAL A 1 79 ? 2.750 -2.131 -16.471 1.00 96.56 79 VAL A O 1
ATOM 592 N N . VAL A 1 80 ? 2.492 -3.901 -17.836 1.00 95.50 80 VAL A N 1
ATOM 593 C CA . VAL A 1 80 ? 1.114 -3.605 -18.240 1.00 95.50 80 VAL A CA 1
ATOM 594 C C . VAL A 1 80 ? 0.222 -4.741 -17.776 1.00 95.50 80 VAL A C 1
ATOM 596 O O . VAL A 1 80 ? 0.447 -5.897 -18.137 1.00 95.50 80 VAL A O 1
ATOM 599 N N . ALA A 1 81 ? -0.807 -4.415 -17.001 1.00 96.06 81 ALA A N 1
ATOM 600 C CA . ALA A 1 81 ? -1.752 -5.387 -16.473 1.00 96.06 81 ALA A CA 1
ATOM 601 C C . ALA A 1 81 ? -3.206 -4.978 -16.733 1.00 96.06 81 ALA A C 1
ATOM 603 O O . ALA A 1 81 ? -3.533 -3.804 -16.907 1.00 96.06 81 ALA A O 1
ATOM 604 N N . LYS A 1 82 ? -4.098 -5.963 -16.763 1.00 92.38 82 LYS A N 1
ATOM 605 C CA . LYS A 1 82 ? -5.545 -5.807 -16.858 1.00 92.38 82 LYS A CA 1
ATOM 606 C C . LYS A 1 82 ? -6.167 -6.220 -15.536 1.00 92.38 82 LYS A C 1
ATOM 608 O O . LYS A 1 82 ? -6.063 -7.367 -15.110 1.00 92.38 82 LYS A O 1
ATOM 613 N N . ARG A 1 83 ? -6.911 -5.304 -14.929 1.00 88.44 83 ARG A N 1
ATOM 614 C CA . ARG A 1 83 ? -7.780 -5.613 -13.800 1.00 88.44 83 ARG A CA 1
ATOM 615 C C . ARG A 1 83 ? -9.172 -5.926 -14.320 1.00 88.44 83 ARG A C 1
ATOM 617 O O . ARG A 1 83 ? -9.841 -5.067 -14.911 1.00 88.44 83 ARG A O 1
ATOM 624 N N . ARG A 1 84 ? -9.638 -7.158 -14.098 1.00 75.25 84 ARG A N 1
ATOM 625 C CA . ARG A 1 84 ? -11.070 -7.454 -14.223 1.00 75.25 84 ARG A CA 1
ATOM 626 C C . ARG A 1 84 ? -11.761 -6.752 -13.062 1.00 75.25 84 ARG A C 1
ATOM 628 O O . ARG A 1 84 ? -11.354 -6.934 -11.919 1.00 75.25 84 ARG A O 1
ATOM 635 N N . ASN A 1 85 ? -12.799 -5.964 -13.345 1.00 64.69 85 ASN A N 1
ATOM 636 C CA . ASN A 1 85 ? -13.701 -5.466 -12.305 1.00 64.69 85 ASN A CA 1
ATOM 637 C C . ASN A 1 85 ? -14.460 -6.653 -11.706 1.00 64.69 85 ASN A C 1
ATOM 639 O O . ASN A 1 85 ? -15.613 -6.918 -12.047 1.00 64.69 85 ASN A O 1
ATOM 643 N N . VAL A 1 86 ? -13.792 -7.396 -10.832 1.00 58.81 86 VAL A N 1
ATOM 644 C CA . VAL A 1 86 ? -14.434 -8.346 -9.943 1.00 58.81 86 VAL A CA 1
ATOM 645 C C . VAL A 1 86 ? -15.043 -7.487 -8.845 1.00 58.81 86 VAL A C 1
ATOM 647 O O . VAL A 1 86 ? -14.427 -7.184 -7.830 1.00 58.81 86 VAL A O 1
ATOM 650 N N . LYS A 1 87 ? -16.259 -7.002 -9.117 1.00 72.56 87 LYS A N 1
ATOM 651 C CA . LYS A 1 87 ? -17.017 -6.119 -8.219 1.00 72.56 87 LYS A CA 1
ATOM 652 C C . LYS A 1 87 ? -17.355 -6.814 -6.889 1.00 72.56 87 LYS A C 1
ATOM 654 O O . LYS A 1 87 ? -17.809 -6.158 -5.957 1.00 72.56 87 LYS A O 1
ATOM 659 N N . THR A 1 88 ? -17.140 -8.130 -6.808 1.00 79.50 88 THR A N 1
ATOM 660 C CA . THR A 1 88 ? -17.467 -8.975 -5.661 1.00 79.50 88 THR A CA 1
ATOM 661 C C . THR A 1 88 ? -16.450 -10.111 -5.529 1.00 79.50 88 THR A C 1
ATOM 663 O O . THR A 1 88 ? -16.385 -10.981 -6.391 1.00 79.50 88 THR A O 1
ATOM 666 N N . ILE A 1 89 ? -15.661 -10.095 -4.460 1.00 89.31 89 ILE A N 1
ATOM 667 C CA . ILE A 1 89 ? -14.749 -11.165 -4.040 1.00 89.31 89 ILE A CA 1
ATOM 668 C C . ILE A 1 89 ? -15.480 -12.021 -3.012 1.00 89.31 89 ILE A C 1
ATOM 670 O O . ILE A 1 89 ? -16.155 -11.477 -2.141 1.00 89.31 89 ILE A O 1
ATOM 674 N N . SER A 1 90 ? -15.326 -13.339 -3.082 1.00 89.69 90 SER A N 1
ATOM 675 C CA . SER A 1 90 ? -15.785 -14.258 -2.042 1.00 89.69 90 SER A CA 1
ATOM 676 C C . SER A 1 90 ? -14.616 -15.130 -1.610 1.00 89.69 90 SER A C 1
ATOM 678 O O . SER A 1 90 ? -13.888 -15.655 -2.450 1.00 89.69 90 SER A O 1
ATOM 680 N N . ALA A 1 91 ? -14.415 -15.241 -0.303 1.00 92.38 91 ALA A N 1
ATOM 681 C CA . ALA A 1 91 ? -13.398 -16.085 0.295 1.00 92.38 91 ALA A CA 1
ATOM 682 C C . ALA A 1 91 ? -14.035 -16.926 1.398 1.00 92.38 91 ALA A C 1
ATOM 684 O O . ALA A 1 91 ? -14.682 -16.385 2.292 1.00 92.38 91 ALA A O 1
ATOM 685 N N . THR A 1 92 ? -13.807 -18.235 1.349 1.00 92.69 92 THR A N 1
ATOM 686 C CA . THR A 1 92 ? -14.314 -19.180 2.346 1.00 92.69 92 THR A CA 1
ATOM 687 C C . THR A 1 92 ? -13.140 -19.869 3.015 1.00 92.69 92 THR A C 1
ATOM 689 O O . THR A 1 92 ? -12.240 -20.361 2.334 1.00 92.69 92 THR A O 1
ATOM 692 N N . VAL A 1 93 ? -13.146 -19.910 4.345 1.00 94.62 93 VAL A N 1
ATOM 693 C CA . VAL A 1 93 ? -12.169 -20.665 5.137 1.00 94.62 93 VAL A CA 1
ATOM 694 C C . VAL A 1 93 ? -12.886 -21.555 6.140 1.00 94.62 93 VAL A C 1
ATOM 696 O O . VAL A 1 93 ? -13.941 -21.186 6.648 1.00 94.62 93 VAL A O 1
ATOM 699 N N . TYR A 1 94 ? -12.299 -22.706 6.455 1.00 94.00 94 TYR A N 1
ATOM 700 C CA . TYR A 1 94 ? -12.841 -23.607 7.467 1.00 94.00 94 TYR A CA 1
ATOM 701 C C . TYR A 1 94 ? -12.296 -23.260 8.854 1.00 94.00 94 TYR A C 1
ATOM 703 O O . TYR A 1 94 ? -11.084 -23.161 9.047 1.00 94.00 94 TYR A O 1
ATOM 711 N N . LYS A 1 95 ? -13.193 -23.095 9.823 1.00 93.44 95 LYS A N 1
ATOM 712 C CA . LYS A 1 95 ? -12.897 -22.755 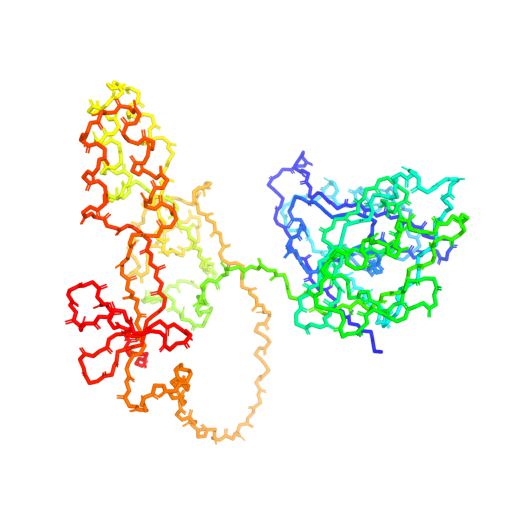11.213 1.00 93.44 95 LYS A CA 1
ATOM 713 C C . LYS A 1 95 ? -13.354 -23.902 12.120 1.00 93.44 95 LYS A C 1
ATOM 715 O O . LYS A 1 95 ? -14.546 -24.085 12.349 1.00 93.44 95 LYS A O 1
ATOM 720 N N . ASP A 1 96 ? -12.409 -24.682 12.633 1.00 88.81 96 ASP A N 1
ATOM 721 C CA . ASP A 1 96 ? -12.651 -25.908 13.410 1.00 88.81 96 ASP A CA 1
ATOM 722 C C . ASP A 1 96 ? -13.320 -25.666 14.773 1.00 88.81 96 ASP A C 1
ATOM 724 O O . ASP A 1 96 ? -14.102 -26.498 15.227 1.00 88.81 96 ASP A O 1
ATOM 728 N N . SER A 1 97 ? -13.071 -24.519 15.408 1.00 92.94 97 SER A N 1
ATOM 729 C CA . SER A 1 97 ? -13.686 -24.134 16.682 1.00 92.94 97 SER A CA 1
ATOM 730 C C . SER A 1 97 ? -13.905 -22.622 16.763 1.00 92.94 97 SER A C 1
ATOM 732 O O . SER A 1 97 ? -13.315 -21.865 15.994 1.00 92.94 97 SER A O 1
ATOM 734 N N . ILE A 1 98 ? -14.721 -22.145 17.710 1.00 89.12 98 ILE A N 1
ATOM 735 C CA . ILE A 1 98 ? -14.942 -20.698 17.908 1.00 89.12 98 ILE A CA 1
ATOM 736 C C . ILE A 1 98 ? -13.642 -19.936 18.215 1.00 89.12 98 ILE A C 1
ATOM 738 O O . ILE A 1 98 ? -13.510 -18.775 17.820 1.00 89.12 98 ILE A O 1
ATOM 742 N N . ASP A 1 99 ? -12.674 -20.612 18.841 1.00 88.81 99 ASP A N 1
ATOM 743 C CA . ASP A 1 99 ? -11.390 -20.057 19.279 1.00 88.81 99 ASP A CA 1
ATOM 744 C C . ASP A 1 99 ? -10.335 -20.027 18.167 1.00 88.81 99 ASP A C 1
ATOM 746 O O . ASP A 1 99 ? -9.283 -19.388 18.300 1.00 88.81 99 ASP A O 1
ATOM 750 N N . THR A 1 100 ? -10.610 -20.685 17.041 1.00 91.69 100 THR A N 1
ATOM 751 C CA . THR A 1 100 ? -9.687 -20.748 15.915 1.00 91.69 100 THR A CA 1
ATOM 752 C C . THR A 1 100 ? -9.493 -19.368 15.307 1.00 91.69 100 THR A C 1
ATOM 754 O O . THR A 1 100 ? -10.413 -18.722 14.795 1.00 91.69 100 THR A O 1
ATOM 757 N N . LYS A 1 101 ? -8.241 -18.912 15.325 1.00 91.69 101 LYS A N 1
ATOM 758 C CA . LYS A 1 101 ? -7.848 -17.632 14.742 1.00 91.69 101 LYS A CA 1
ATOM 759 C C . LYS A 1 101 ? -7.835 -17.746 13.222 1.00 91.69 101 LYS A C 1
ATOM 761 O O . LYS A 1 101 ? -6.964 -18.384 12.645 1.00 91.69 101 LYS A O 1
ATOM 766 N N . VAL A 1 102 ? -8.764 -17.054 12.572 1.00 92.25 102 VAL A N 1
ATOM 767 C CA . VAL A 1 102 ? -8.863 -17.039 11.102 1.00 92.25 102 VAL A CA 1
ATOM 768 C C . VAL A 1 102 ? -7.894 -16.052 10.441 1.00 92.25 102 VAL A C 1
ATOM 770 O O . VAL A 1 102 ? -7.614 -16.165 9.254 1.00 92.25 102 VAL A O 1
ATOM 773 N N . GLY A 1 103 ? -7.363 -15.094 11.212 1.00 91.50 103 GLY A N 1
ATOM 774 C CA . GLY A 1 103 ? -6.384 -14.098 10.757 1.00 91.50 103 GLY A CA 1
ATOM 775 C C . GLY A 1 103 ? -6.942 -12.989 9.856 1.00 91.50 103 GLY A C 1
ATOM 776 O O . GLY A 1 103 ? -6.174 -12.249 9.251 1.00 91.50 103 GLY A O 1
ATOM 777 N N . LEU A 1 104 ? -8.262 -12.816 9.815 1.00 94.56 104 LEU A N 1
ATOM 778 C CA . LEU A 1 104 ? -8.932 -11.668 9.205 1.00 94.56 104 LEU A CA 1
ATOM 779 C C . LEU A 1 104 ? -9.066 -10.533 10.227 1.00 94.56 104 LEU A C 1
ATOM 781 O O . LEU A 1 104 ? -9.655 -10.724 11.288 1.00 94.56 104 LEU A O 1
ATOM 785 N N . THR A 1 105 ? -8.535 -9.350 9.915 1.00 94.56 105 THR A N 1
ATOM 786 C CA . THR A 1 105 ? -8.752 -8.132 10.715 1.00 94.56 105 THR A CA 1
ATOM 787 C C . THR A 1 105 ? -9.540 -7.125 9.899 1.00 94.56 105 THR A C 1
ATOM 789 O O . THR A 1 105 ? -9.170 -6.812 8.766 1.00 94.56 105 THR A O 1
ATOM 792 N N . VAL A 1 106 ? -10.603 -6.587 10.486 1.00 94.62 106 VAL A N 1
ATOM 793 C CA . VAL A 1 106 ? -11.503 -5.623 9.848 1.00 94.62 106 VAL A CA 1
ATOM 794 C C . VAL A 1 106 ? -11.639 -4.362 10.691 1.00 94.62 106 VAL A C 1
ATOM 796 O O . VAL A 1 106 ? -11.364 -4.384 11.889 1.00 94.62 106 VAL A O 1
ATOM 799 N N . VAL A 1 107 ? -12.050 -3.265 10.063 1.00 94.38 107 VAL A N 1
ATOM 800 C CA . VAL A 1 107 ? -12.420 -2.016 10.733 1.00 94.38 107 VAL A CA 1
ATOM 801 C C . VAL A 1 107 ? -13.754 -1.526 10.190 1.00 94.38 107 VAL A C 1
ATOM 803 O O . VAL A 1 107 ? -13.947 -1.475 8.978 1.00 94.38 107 VAL A O 1
ATOM 806 N N . ALA A 1 108 ? -14.668 -1.163 11.082 1.00 93.12 108 ALA A N 1
ATOM 807 C CA . ALA A 1 108 ? -15.904 -0.479 10.733 1.00 93.12 108 ALA A CA 1
ATOM 808 C C . ALA A 1 108 ? -15.674 1.041 10.772 1.00 93.12 108 ALA A C 1
ATOM 810 O O . ALA A 1 108 ? -15.262 1.583 11.799 1.00 93.12 108 ALA A O 1
ATOM 811 N N . LYS A 1 109 ? -15.913 1.735 9.657 1.00 90.19 109 LYS A N 1
ATOM 812 C CA . LYS A 1 109 ? -15.817 3.197 9.533 1.00 90.19 109 LYS A CA 1
ATOM 813 C C . LYS A 1 109 ? -16.923 3.695 8.613 1.00 90.19 109 LYS A C 1
ATOM 815 O O . LYS A 1 109 ? -17.104 3.148 7.532 1.00 90.19 109 LYS A O 1
ATOM 820 N N . GLU A 1 110 ? -17.639 4.738 9.033 1.00 88.00 110 GLU A N 1
ATOM 821 C CA . GLU A 1 110 ? -18.694 5.377 8.221 1.00 88.00 110 GLU A CA 1
ATOM 822 C C . GLU A 1 110 ? -19.777 4.384 7.744 1.00 88.00 110 GLU A C 1
ATOM 824 O O . GLU A 1 110 ? -20.267 4.464 6.622 1.00 88.00 110 GLU A O 1
ATOM 829 N N . GLY A 1 111 ? -20.133 3.413 8.596 1.00 87.62 111 GLY A N 1
ATOM 830 C CA . GLY A 1 111 ? -21.127 2.382 8.271 1.00 87.62 111 GLY A CA 1
ATOM 831 C C . GLY A 1 111 ? -20.651 1.364 7.230 1.00 87.62 111 GLY A C 1
ATOM 832 O O . GLY A 1 111 ? -21.468 0.677 6.624 1.00 87.62 111 GLY A O 1
ATOM 833 N N . LYS A 1 112 ? -19.344 1.269 6.988 1.00 91.69 112 LYS A N 1
ATOM 834 C CA . LYS A 1 112 ? -18.733 0.297 6.083 1.00 91.69 112 LYS A CA 1
ATOM 835 C C . LYS A 1 112 ? -17.644 -0.475 6.796 1.00 91.69 112 LYS A C 1
ATOM 837 O O . LYS A 1 112 ? -16.946 0.069 7.650 1.00 91.69 112 LYS A O 1
ATOM 842 N N . VAL A 1 113 ? -17.471 -1.732 6.417 1.00 93.94 113 VAL A N 1
ATOM 843 C CA . VAL A 1 113 ? -16.470 -2.617 7.006 1.00 93.94 113 VAL A CA 1
ATOM 844 C C . VAL A 1 113 ? -15.351 -2.822 6.002 1.00 93.94 113 VAL A C 1
ATOM 846 O O . VAL A 1 113 ? -15.611 -3.203 4.870 1.00 93.94 113 VAL A O 1
ATOM 849 N N . TYR A 1 114 ? -14.105 -2.604 6.408 1.00 93.69 114 TYR A N 1
ATOM 850 C CA . TYR A 1 114 ? -12.941 -2.750 5.539 1.00 93.69 114 TYR A CA 1
ATOM 851 C C . TYR A 1 114 ? -11.956 -3.764 6.095 1.00 93.69 114 TYR A C 1
ATOM 853 O O . TYR A 1 114 ? -11.676 -3.779 7.294 1.00 93.69 114 TYR A O 1
ATOM 861 N N . VAL A 1 115 ? -11.365 -4.565 5.215 1.00 94.06 115 VAL A N 1
ATOM 862 C CA . VAL A 1 115 ? -10.244 -5.441 5.559 1.00 94.06 115 VAL A CA 1
ATOM 863 C C . VAL A 1 115 ? -9.002 -4.591 5.826 1.00 94.06 115 VAL A C 1
ATOM 865 O O . VAL A 1 115 ? -8.587 -3.787 4.996 1.00 94.06 115 VAL A O 1
ATOM 868 N N . THR A 1 116 ? -8.365 -4.778 6.977 1.00 91.88 116 THR A N 1
ATOM 869 C CA . THR A 1 116 ? -7.139 -4.049 7.355 1.00 91.88 116 THR A CA 1
ATOM 870 C C . THR A 1 116 ? -5.904 -4.936 7.361 1.00 91.88 116 THR A C 1
ATOM 872 O O . THR A 1 116 ? -4.801 -4.451 7.100 1.00 91.88 116 THR A O 1
ATOM 875 N N . ASN A 1 117 ? -6.079 -6.226 7.653 1.00 90.19 117 ASN A N 1
ATOM 876 C CA . ASN A 1 117 ? -5.000 -7.201 7.717 1.00 90.19 117 ASN A CA 1
ATOM 877 C C . ASN A 1 117 ? -5.528 -8.606 7.410 1.00 90.19 117 ASN A C 1
ATOM 879 O O . ASN A 1 117 ? -6.665 -8.936 7.757 1.00 90.19 117 ASN A O 1
ATOM 883 N N . LEU A 1 118 ? -4.681 -9.421 6.790 1.00 91.19 118 LEU A N 1
ATOM 884 C CA . LEU A 1 118 ? -4.951 -10.804 6.412 1.00 91.19 118 LEU A CA 1
ATOM 885 C C . LEU A 1 118 ? -3.736 -11.644 6.794 1.00 91.19 118 LEU A C 1
ATOM 887 O O . LEU A 1 118 ? -2.610 -11.338 6.407 1.00 91.19 118 LEU A O 1
ATOM 891 N N . ARG A 1 119 ? -3.971 -12.681 7.588 1.00 90.56 119 ARG A N 1
ATOM 892 C CA . ARG A 1 119 ? -2.990 -13.655 8.074 1.00 90.56 119 ARG A CA 1
ATOM 893 C C . ARG A 1 119 ? -3.670 -15.021 8.172 1.00 90.56 119 ARG A C 1
ATOM 895 O O . ARG A 1 119 ? -4.893 -15.103 8.065 1.00 90.56 119 ARG A O 1
ATOM 902 N N . LEU A 1 120 ? -2.902 -16.067 8.470 1.00 92.56 120 LEU A N 1
ATOM 903 C CA . LEU A 1 120 ? -3.430 -17.399 8.787 1.00 92.56 120 LEU A CA 1
ATOM 904 C C . LEU A 1 120 ? -4.325 -17.931 7.651 1.00 92.56 120 LEU A C 1
ATOM 906 O O . LEU A 1 120 ? -3.897 -17.986 6.502 1.00 92.56 120 LEU A O 1
ATOM 910 N N . LEU A 1 121 ? -5.568 -18.310 7.954 1.00 91.56 121 LEU A N 1
ATOM 911 C CA . LEU A 1 121 ? -6.461 -18.983 7.012 1.00 91.56 121 LEU A CA 1
ATOM 912 C C . LEU A 1 121 ? -6.829 -18.108 5.806 1.00 91.56 121 LEU A C 1
ATOM 914 O O . LEU A 1 121 ? -7.028 -18.630 4.712 1.00 91.56 121 LEU A O 1
ATOM 918 N N . PHE A 1 122 ? -6.882 -16.785 5.979 1.00 91.62 122 PHE A N 1
ATOM 919 C CA . PHE A 1 122 ? -7.207 -15.854 4.895 1.00 91.62 122 PHE A CA 1
ATOM 920 C C . PHE A 1 122 ? -5.987 -15.326 4.125 1.00 91.62 122 PHE A C 1
ATOM 922 O O . PHE A 1 122 ? -6.169 -14.607 3.142 1.00 91.62 122 PHE A O 1
ATOM 929 N N . GLU A 1 123 ? -4.758 -15.676 4.516 1.00 86.62 123 GLU A N 1
ATOM 930 C CA . GLU A 1 123 ? -3.522 -15.145 3.913 1.00 86.62 123 GLU A CA 1
ATOM 931 C C . GLU A 1 123 ? -3.425 -15.418 2.405 1.00 86.62 123 GLU A C 1
ATOM 933 O O . GLU A 1 123 ? -3.026 -14.555 1.621 1.00 86.62 123 GLU A O 1
ATOM 938 N N . ASN A 1 124 ? -3.870 -16.602 1.986 1.00 79.50 124 ASN A N 1
ATOM 939 C CA . ASN A 1 124 ? -3.838 -17.022 0.587 1.00 79.50 124 ASN A CA 1
ATOM 940 C C . ASN A 1 124 ? -5.147 -16.757 -0.163 1.00 79.50 124 ASN A C 1
ATOM 942 O O . ASN A 1 124 ? -5.230 -17.072 -1.347 1.00 79.50 124 ASN A O 1
ATOM 946 N N . SER A 1 125 ? -6.146 -16.156 0.488 1.00 87.69 125 SER A N 1
ATOM 947 C CA . SER A 1 125 ? -7.414 -15.826 -0.163 1.00 87.69 125 SER A CA 1
ATOM 948 C C . SER A 1 125 ? -7.266 -14.689 -1.180 1.00 87.69 125 SER A C 1
ATOM 950 O O . SER A 1 125 ? -6.235 -14.008 -1.254 1.00 87.69 125 SER A O 1
ATOM 952 N N . ASP A 1 126 ? -8.320 -14.469 -1.960 1.00 84.62 126 ASP A N 1
ATOM 953 C CA . ASP A 1 126 ? -8.389 -13.352 -2.900 1.00 84.62 126 ASP A CA 1
ATOM 954 C C . ASP A 1 126 ? -8.683 -12.014 -2.221 1.00 84.62 126 ASP A C 1
ATOM 956 O O . ASP A 1 126 ? -8.562 -10.979 -2.880 1.00 84.62 126 ASP A O 1
ATOM 960 N N . LEU A 1 127 ? -9.045 -12.012 -0.930 1.00 89.12 127 LEU A N 1
ATOM 961 C CA . LEU A 1 127 ? -9.220 -10.787 -0.150 1.00 89.12 127 LEU A CA 1
ATOM 962 C C . LEU A 1 127 ? -7.896 -10.033 -0.022 1.00 89.12 127 LEU A C 1
ATOM 964 O O . LEU A 1 127 ? -6.811 -10.615 -0.009 1.00 89.12 127 LEU A O 1
ATOM 968 N N . GLN A 1 128 ? -7.997 -8.713 0.089 1.00 88.12 128 GLN A N 1
ATOM 969 C CA . GLN A 1 128 ? -6.874 -7.796 0.233 1.00 88.12 128 GLN A CA 1
ATOM 970 C C . GLN A 1 128 ? -7.203 -6.691 1.230 1.00 88.12 128 GLN A C 1
ATOM 972 O O . GLN A 1 128 ? -8.362 -6.381 1.507 1.00 88.12 128 GLN A O 1
ATOM 977 N N . LYS A 1 129 ? -6.155 -6.061 1.763 1.00 89.69 129 LYS A N 1
ATOM 978 C CA . LYS A 1 129 ? -6.304 -4.855 2.575 1.00 89.69 129 LYS A CA 1
ATOM 979 C C . LYS A 1 129 ? -7.001 -3.765 1.754 1.00 89.69 129 LYS A C 1
ATOM 981 O O . LYS A 1 129 ? -6.573 -3.457 0.647 1.00 89.69 129 LYS A O 1
ATOM 986 N N . GLY A 1 130 ? -8.035 -3.164 2.332 1.00 88.12 130 GLY A N 1
ATOM 987 C CA . GLY A 1 130 ? -8.865 -2.140 1.703 1.00 88.12 130 GLY A CA 1
ATOM 988 C C . GLY A 1 130 ? -10.152 -2.666 1.066 1.00 88.12 130 GLY A C 1
ATOM 989 O O . GLY A 1 130 ? -11.000 -1.849 0.720 1.00 88.12 130 GLY A O 1
ATOM 990 N N . ASP A 1 131 ? -10.343 -3.985 0.947 1.00 91.19 131 ASP A N 1
ATOM 991 C CA . ASP A 1 131 ? -11.613 -4.534 0.458 1.00 91.19 131 ASP A CA 1
ATOM 992 C C . ASP A 1 131 ? -12.763 -4.198 1.425 1.00 91.19 131 ASP A C 1
ATOM 994 O O . ASP A 1 131 ? -12.622 -4.339 2.643 1.00 91.19 131 ASP A O 1
ATOM 998 N N . GLU A 1 132 ? -13.904 -3.764 0.884 1.00 92.62 132 GLU A N 1
ATOM 999 C CA . GLU A 1 132 ? -15.119 -3.444 1.642 1.00 92.62 132 GLU A CA 1
ATOM 1000 C C . GLU A 1 132 ? -15.927 -4.726 1.863 1.00 92.62 132 GLU A C 1
ATOM 1002 O O . GLU A 1 132 ? -16.513 -5.265 0.929 1.00 92.62 132 GLU A O 1
ATOM 1007 N N . VAL A 1 133 ? -15.963 -5.244 3.086 1.00 94.31 133 VAL A N 1
ATOM 1008 C CA . VAL A 1 133 ? -16.742 -6.433 3.439 1.00 94.31 133 VAL A CA 1
ATOM 1009 C C . VAL A 1 133 ? -18.230 -6.087 3.440 1.00 94.31 133 VAL A C 1
ATOM 1011 O O . VAL A 1 133 ? -18.656 -5.133 4.083 1.00 94.31 133 VAL A O 1
ATOM 1014 N N . VAL A 1 134 ? -19.018 -6.891 2.729 1.00 93.81 134 VAL A N 1
ATOM 1015 C CA . VAL A 1 134 ? -20.467 -6.710 2.561 1.00 93.81 134 VAL A CA 1
ATOM 1016 C C . VAL A 1 134 ? -21.240 -7.783 3.311 1.00 93.81 134 VAL A C 1
ATOM 1018 O O . VAL A 1 134 ? -22.241 -7.476 3.959 1.00 93.81 134 VAL A O 1
ATOM 1021 N N . LEU A 1 135 ? -20.777 -9.036 3.232 1.00 94.00 135 LEU A N 1
ATOM 1022 C CA . LEU A 1 135 ? -21.413 -10.179 3.886 1.00 94.00 135 LEU A CA 1
ATOM 1023 C C . LEU A 1 135 ? -20.392 -11.011 4.652 1.00 94.00 135 LEU A C 1
ATOM 1025 O O . LEU A 1 135 ? -19.296 -11.281 4.157 1.00 94.00 135 LEU A O 1
ATOM 1029 N N . ILE A 1 136 ? -20.808 -11.496 5.817 1.00 95.75 136 ILE A N 1
ATOM 1030 C CA . ILE A 1 136 ? -20.107 -12.521 6.586 1.00 95.75 136 ILE A CA 1
ATOM 1031 C C . ILE A 1 136 ? -21.102 -13.640 6.880 1.00 95.75 136 ILE A C 1
ATOM 1033 O O . ILE A 1 136 ? -22.079 -13.448 7.597 1.00 95.75 136 ILE A O 1
ATOM 1037 N N . ASN A 1 137 ? -20.874 -14.799 6.272 1.00 92.69 137 ASN A N 1
ATOM 1038 C CA . ASN A 1 137 ? -21.705 -15.997 6.356 1.00 92.69 137 ASN A CA 1
ATOM 1039 C C . ASN A 1 137 ? -23.207 -15.720 6.140 1.00 92.69 137 ASN A C 1
ATOM 1041 O O . ASN A 1 137 ? -24.061 -16.171 6.896 1.00 92.69 137 ASN A O 1
ATOM 1045 N N . GLY A 1 138 ? -23.517 -14.893 5.134 1.00 86.06 138 GLY A N 1
ATOM 1046 C CA . GLY A 1 138 ? -24.881 -14.458 4.809 1.00 86.06 138 GLY A CA 1
ATOM 1047 C C . GLY A 1 138 ? -25.401 -13.262 5.618 1.00 86.06 138 GLY A C 1
ATOM 1048 O O . GLY A 1 138 ? -26.414 -12.681 5.242 1.00 86.06 138 GLY A O 1
ATOM 1049 N N . THR A 1 139 ? -24.706 -12.841 6.678 1.00 93.00 139 THR A N 1
ATOM 1050 C CA . THR A 1 139 ? -25.065 -11.646 7.459 1.00 93.00 139 THR A CA 1
ATOM 1051 C C . THR A 1 139 ? -24.527 -10.393 6.782 1.00 93.00 139 THR A C 1
ATOM 1053 O O . THR A 1 139 ? -23.321 -10.285 6.563 1.00 93.00 139 THR A O 1
ATOM 1056 N N . HIS A 1 140 ? -25.402 -9.437 6.466 1.00 92.25 140 HIS A N 1
ATOM 1057 C CA . HIS A 1 140 ? -24.989 -8.127 5.962 1.00 92.25 140 HIS A CA 1
ATOM 1058 C C . HIS A 1 140 ? -24.301 -7.320 7.063 1.00 92.25 140 HIS A C 1
ATOM 1060 O O . HIS A 1 140 ? -24.836 -7.185 8.161 1.00 92.25 140 HIS A O 1
ATOM 1066 N N . VAL A 1 141 ? -23.134 -6.762 6.746 1.00 92.38 141 VAL A N 1
ATOM 1067 C CA . VAL A 1 141 ? -22.363 -5.918 7.677 1.00 92.38 141 VAL A CA 1
ATOM 1068 C C . VAL A 1 141 ? -22.338 -4.441 7.271 1.00 92.38 141 VAL A C 1
ATOM 1070 O O . VAL A 1 141 ? -21.728 -3.613 7.943 1.00 92.38 141 VAL A O 1
ATOM 1073 N N . GLU A 1 142 ? -23.027 -4.087 6.182 1.00 88.25 142 GLU A N 1
ATOM 1074 C CA . GLU A 1 142 ? -23.264 -2.691 5.801 1.00 88.25 142 GLU A CA 1
ATOM 1075 C C . GLU A 1 142 ? -24.104 -1.983 6.883 1.00 88.25 142 GLU A C 1
ATOM 1077 O O . GLU A 1 142 ? -25.072 -2.531 7.406 1.00 88.25 142 GLU A O 1
ATOM 1082 N N . GLY A 1 143 ? -23.721 -0.759 7.239 1.00 86.06 143 GLY A N 1
ATOM 1083 C CA . GLY A 1 143 ? -24.322 0.037 8.311 1.00 86.06 143 GLY A CA 1
ATOM 1084 C C . GLY A 1 143 ? -23.712 -0.191 9.697 1.00 86.06 143 GLY A C 1
ATOM 1085 O O . GLY A 1 143 ? -23.924 0.636 10.585 1.00 86.06 143 GLY A O 1
ATOM 1086 N N . MET A 1 144 ? -22.910 -1.244 9.892 1.00 90.62 144 MET A N 1
ATOM 1087 C CA . MET A 1 144 ? -22.236 -1.478 11.170 1.00 90.62 144 MET A CA 1
ATOM 1088 C C . MET A 1 144 ? -21.174 -0.401 11.411 1.00 90.62 144 MET A C 1
ATOM 1090 O O . MET A 1 144 ? -20.295 -0.160 10.581 1.00 90.62 144 MET A O 1
ATOM 1094 N N . THR A 1 145 ? -21.263 0.270 12.557 1.00 89.62 145 THR A 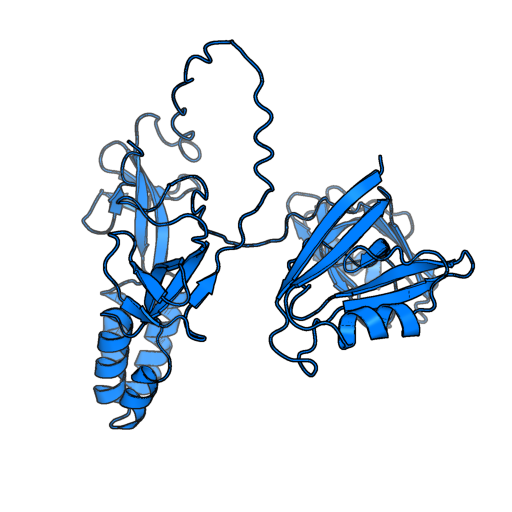N 1
ATOM 1095 C CA . THR A 1 145 ? -20.315 1.314 12.981 1.00 89.62 145 THR A CA 1
ATOM 1096 C C . THR A 1 145 ? -19.330 0.802 14.028 1.00 89.62 145 THR A C 1
ATOM 1098 O O . THR A 1 145 ? -18.234 1.346 14.162 1.00 89.62 145 THR A O 1
ATOM 1101 N N . SER A 1 146 ? -19.684 -0.272 14.739 1.00 92.31 146 SER A N 1
ATOM 1102 C CA . SER A 1 146 ? -18.827 -0.919 15.723 1.00 92.31 146 SER A CA 1
ATOM 1103 C C . SER A 1 146 ? -17.990 -2.014 15.073 1.00 92.31 146 SER A C 1
ATOM 1105 O O . SER A 1 146 ? -18.504 -2.999 14.549 1.00 92.31 146 SER A O 1
ATOM 1107 N N . THR A 1 147 ? -16.666 -1.878 15.159 1.00 92.69 147 THR A N 1
ATOM 1108 C CA . THR A 1 147 ? -15.751 -2.941 14.711 1.00 92.69 147 THR A CA 1
ATOM 1109 C C . THR A 1 147 ? -15.925 -4.206 15.557 1.00 92.69 147 THR A C 1
ATOM 1111 O O . THR A 1 147 ? -15.766 -5.312 15.047 1.00 92.69 147 THR A O 1
ATOM 1114 N N . GLN A 1 148 ? -16.279 -4.054 16.838 1.00 91.69 148 GLN A N 1
ATOM 1115 C CA . GLN A 1 148 ? -16.413 -5.182 17.754 1.00 91.69 148 GLN A CA 1
ATOM 1116 C C . GLN A 1 148 ? -17.592 -6.085 17.380 1.00 91.69 148 GLN A C 1
ATOM 1118 O O . GLN A 1 148 ? -17.430 -7.298 17.391 1.00 91.69 148 GLN A O 1
ATOM 1123 N N . GLU A 1 149 ? -18.719 -5.514 16.946 1.00 92.56 149 GLU A N 1
ATOM 1124 C CA . GLU A 1 149 ? -19.890 -6.284 16.498 1.00 92.56 149 GLU A CA 1
ATOM 1125 C C . GLU A 1 149 ? -19.541 -7.210 15.326 1.00 92.56 149 GLU A C 1
ATOM 1127 O O . GLU A 1 149 ? -19.863 -8.396 15.335 1.00 92.56 149 GLU A O 1
ATOM 1132 N N . VAL A 1 150 ? -18.795 -6.694 14.346 1.00 93.25 150 VAL A N 1
ATOM 1133 C CA . VAL A 1 150 ? -18.328 -7.484 13.198 1.00 93.25 150 VAL A CA 1
ATOM 1134 C C . VAL A 1 150 ? -17.383 -8.602 13.647 1.00 93.25 150 VAL A C 1
ATOM 1136 O O . VAL A 1 150 ? -17.466 -9.734 13.169 1.00 93.25 150 VAL A O 1
ATOM 1139 N N . VAL A 1 151 ? -16.478 -8.299 14.581 1.00 93.44 151 VAL A N 1
ATOM 1140 C CA . VAL A 1 151 ? -15.547 -9.284 15.145 1.00 93.44 151 VAL A CA 1
ATOM 1141 C C . VAL A 1 151 ? -16.296 -10.377 15.908 1.00 93.44 151 VAL A C 1
ATOM 1143 O O . VAL A 1 151 ? -15.921 -11.545 15.803 1.00 93.44 151 VAL A O 1
ATOM 1146 N N . ASP A 1 152 ? -17.356 -10.034 16.633 1.00 93.12 152 ASP A N 1
ATOM 1147 C CA . ASP A 1 152 ? -18.159 -10.991 17.393 1.00 93.12 152 ASP A CA 1
ATOM 1148 C C . ASP A 1 152 ? -18.942 -11.931 16.466 1.00 93.12 152 ASP A C 1
ATOM 1150 O O . ASP A 1 152 ? -18.980 -13.136 16.720 1.00 93.12 152 ASP A O 1
ATOM 1154 N N . ILE A 1 153 ? -19.442 -11.432 15.327 1.00 93.56 153 ILE A N 1
ATOM 1155 C CA . ILE A 1 153 ? -20.031 -12.269 14.266 1.00 93.56 153 ILE A CA 1
ATOM 1156 C C . ILE A 1 153 ? -19.006 -13.293 13.757 1.00 93.56 153 ILE A C 1
ATOM 1158 O O . ILE A 1 153 ? -19.291 -14.488 13.707 1.00 93.56 153 ILE A O 1
ATOM 1162 N N . ILE A 1 154 ? -17.784 -12.856 13.430 1.00 93.19 154 ILE A N 1
ATOM 1163 C CA . ILE A 1 154 ? -16.712 -13.748 12.947 1.00 93.19 154 ILE A CA 1
ATOM 1164 C C . ILE A 1 154 ? -16.321 -14.783 14.018 1.00 93.19 154 ILE A C 1
ATOM 1166 O O . ILE A 1 154 ? -16.053 -15.953 13.715 1.00 93.19 154 ILE A O 1
ATOM 1170 N N . LYS A 1 155 ? -16.268 -14.373 15.290 1.00 92.44 155 LYS A N 1
ATOM 1171 C CA . LYS A 1 155 ? -15.944 -15.262 16.413 1.00 92.44 155 LYS A CA 1
ATOM 1172 C C . LYS A 1 155 ? -17.033 -16.303 16.667 1.00 92.44 155 LYS A C 1
ATOM 1174 O O . LYS A 1 155 ? -16.684 -17.444 16.952 1.00 92.44 155 LYS A O 1
ATOM 1179 N N . GLY A 1 156 ? -18.304 -15.939 16.512 1.00 91.31 156 GLY A N 1
ATOM 1180 C CA . GLY A 1 156 ? -19.444 -16.829 16.743 1.00 91.31 156 GLY A CA 1
ATOM 1181 C C . GLY A 1 156 ? -19.613 -17.947 15.710 1.00 91.31 156 GLY A C 1
ATOM 1182 O O . GLY A 1 156 ? -20.353 -18.893 15.959 1.00 91.31 156 GLY A O 1
ATOM 1183 N N . ILE A 1 157 ? -18.930 -17.869 14.566 1.00 92.69 157 ILE A N 1
ATOM 1184 C CA . ILE A 1 157 ? -19.024 -18.873 13.498 1.00 92.69 157 ILE A CA 1
ATOM 1185 C C . ILE A 1 157 ? -18.088 -20.058 13.782 1.00 92.69 157 ILE A C 1
ATOM 1187 O O . ILE A 1 157 ? -16.954 -19.870 14.227 1.00 92.69 157 ILE A O 1
ATOM 1191 N N . THR A 1 158 ? -18.556 -21.268 13.477 1.00 93.19 158 THR A N 1
ATOM 1192 C CA . THR A 1 158 ? -17.780 -22.514 13.358 1.00 93.19 158 THR A CA 1
ATOM 1193 C C . THR A 1 158 ? -18.121 -23.189 12.029 1.00 93.19 158 THR A C 1
ATOM 1195 O O . THR A 1 158 ? -19.197 -22.967 11.475 1.00 93.19 158 THR A O 1
ATOM 1198 N N . GLY A 1 159 ? -17.206 -23.993 11.492 1.00 94.94 159 GLY A N 1
ATOM 1199 C CA . GLY A 1 159 ? -17.315 -24.542 10.141 1.00 94.94 159 GLY A CA 1
ATOM 1200 C C . GLY A 1 159 ? -16.908 -23.524 9.075 1.00 94.94 159 GLY A C 1
ATOM 1201 O O . GLY A 1 159 ? -15.917 -22.811 9.241 1.00 94.94 159 GLY A O 1
ATOM 1202 N N . ASP A 1 160 ? -17.651 -23.464 7.972 1.00 93.00 160 ASP A N 1
ATOM 1203 C CA . ASP A 1 160 ? -17.323 -22.587 6.848 1.00 93.00 160 ASP A CA 1
ATOM 1204 C C . ASP A 1 160 ? -17.610 -21.116 7.172 1.00 93.00 160 ASP A C 1
ATOM 1206 O O . ASP A 1 160 ? -18.750 -20.690 7.361 1.00 93.00 160 ASP A O 1
ATOM 1210 N N . LEU A 1 161 ? -16.552 -20.3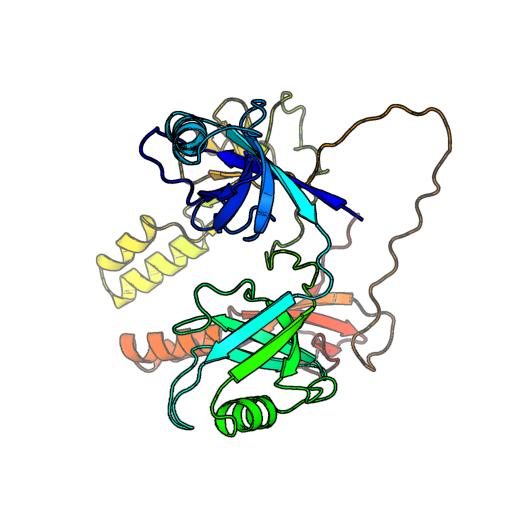10 7.192 1.00 95.56 161 LEU A N 1
ATOM 1211 C CA . LEU A 1 161 ? -16.616 -18.861 7.280 1.00 95.56 161 LEU A CA 1
ATOM 1212 C C . LEU A 1 161 ? -16.488 -18.271 5.874 1.00 95.56 161 LEU A C 1
ATOM 1214 O O . LEU A 1 161 ? -15.381 -18.123 5.355 1.00 95.56 161 LEU A O 1
ATOM 1218 N N . ASN A 1 162 ? -17.624 -17.919 5.274 1.00 94.88 162 ASN A N 1
ATOM 1219 C CA . ASN A 1 162 ? -17.681 -17.220 3.990 1.00 94.88 162 ASN A CA 1
ATOM 1220 C C . ASN A 1 162 ? -17.674 -15.698 4.193 1.00 94.88 162 ASN A C 1
ATOM 1222 O O . ASN A 1 162 ? -18.495 -15.160 4.934 1.00 94.88 162 ASN A O 1
ATOM 1226 N N . VAL A 1 163 ? -16.782 -14.995 3.506 1.00 95.62 163 VAL A N 1
ATOM 1227 C CA . VAL A 1 163 ? -16.681 -13.536 3.504 1.00 95.62 163 VAL A CA 1
ATOM 1228 C C . VAL A 1 163 ? -16.834 -13.039 2.077 1.00 95.62 163 VAL A C 1
ATOM 1230 O O . VAL A 1 163 ? -16.076 -13.433 1.191 1.00 95.62 163 VAL A O 1
ATOM 1233 N N . VAL A 1 164 ? -17.794 -12.142 1.860 1.00 92.38 164 VAL A N 1
ATOM 1234 C CA . VAL A 1 164 ? -18.016 -11.489 0.568 1.00 92.38 164 VAL A CA 1
ATOM 1235 C C . VAL A 1 164 ? -17.668 -10.016 0.694 1.00 92.38 164 VAL A C 1
ATOM 1237 O O . VAL A 1 164 ? -18.197 -9.321 1.563 1.00 92.38 164 VAL A O 1
ATOM 1240 N N . ALA A 1 165 ? -16.804 -9.530 -0.190 1.00 93.69 165 ALA A N 1
ATOM 1241 C CA . ALA A 1 165 ? -16.327 -8.157 -0.191 1.00 93.69 165 ALA A CA 1
ATOM 1242 C C . ALA A 1 165 ? -16.419 -7.514 -1.581 1.00 93.69 165 ALA A C 1
ATOM 1244 O O . ALA A 1 165 ? -16.405 -8.190 -2.606 1.00 93.69 165 ALA A O 1
ATOM 1245 N N . LYS A 1 166 ? -16.504 -6.189 -1.626 1.00 89.44 166 LYS A N 1
ATOM 1246 C CA . LYS A 1 166 ? -16.370 -5.363 -2.824 1.00 89.44 166 LYS A CA 1
ATOM 1247 C C . LYS A 1 166 ? -14.945 -4.820 -2.868 1.00 89.44 166 LYS A C 1
ATOM 1249 O O . LYS A 1 166 ? -14.472 -4.233 -1.895 1.00 89.44 166 LYS A O 1
ATOM 1254 N N . ARG A 1 167 ? -14.269 -4.969 -4.008 1.00 85.69 167 ARG A N 1
ATOM 1255 C CA . ARG A 1 167 ? -12.992 -4.285 -4.234 1.00 85.69 167 ARG A CA 1
ATOM 1256 C C . ARG A 1 167 ? -13.268 -2.798 -4.436 1.00 85.69 167 ARG A C 1
ATOM 1258 O O . ARG A 1 167 ? -13.939 -2.436 -5.402 1.00 85.69 167 ARG A O 1
ATOM 1265 N N . GLY A 1 168 ? -12.773 -1.947 -3.541 1.00 65.00 168 GLY A N 1
ATOM 1266 C CA . GLY A 1 168 ? -12.720 -0.510 -3.802 1.00 65.00 168 GLY A CA 1
ATOM 1267 C C . GLY A 1 168 ? -11.678 -0.207 -4.881 1.00 65.00 168 GLY A C 1
ATOM 1268 O O . GLY A 1 168 ? -10.666 -0.906 -4.976 1.00 65.00 168 GLY A O 1
ATOM 1269 N N . ASP A 1 169 ? -11.884 0.841 -5.681 1.00 51.00 169 ASP A N 1
ATOM 1270 C CA . ASP A 1 169 ? -10.777 1.493 -6.387 1.00 51.00 169 ASP A CA 1
ATOM 1271 C C . ASP A 1 169 ? -9.876 2.105 -5.308 1.00 51.00 169 ASP A C 1
ATOM 1273 O O . ASP A 1 169 ? -10.062 3.245 -4.893 1.00 51.00 169 ASP A O 1
ATOM 1277 N N . VAL A 1 170 ? -8.954 1.311 -4.764 1.00 47.09 170 VAL A N 1
ATOM 1278 C CA . VAL A 1 170 ? -7.974 1.809 -3.804 1.00 47.09 170 VAL A CA 1
ATOM 1279 C C . VAL A 1 170 ? -7.071 2.764 -4.580 1.00 47.09 170 VAL A C 1
ATOM 1281 O O . VAL A 1 170 ? -6.186 2.326 -5.317 1.00 47.09 170 VAL A O 1
ATOM 1284 N N . THR A 1 171 ? -7.314 4.068 -4.459 1.00 35.84 171 THR A N 1
ATOM 1285 C CA . THR A 1 171 ? -6.266 5.061 -4.675 1.00 35.84 171 THR A CA 1
ATOM 1286 C C . THR A 1 171 ? -5.160 4.723 -3.678 1.00 35.84 171 THR A C 1
ATOM 1288 O O . THR A 1 171 ? -5.445 4.621 -2.478 1.00 35.84 171 THR A O 1
ATOM 1291 N N . PRO A 1 172 ? -3.924 4.450 -4.134 1.00 37.72 172 PRO A N 1
ATOM 1292 C CA . PRO A 1 172 ? -2.823 4.218 -3.218 1.00 37.72 172 PRO A CA 1
ATOM 1293 C C . PRO A 1 172 ? -2.760 5.413 -2.272 1.00 37.72 172 PRO A C 1
ATOM 1295 O O . PRO A 1 172 ? -2.823 6.565 -2.697 1.00 37.72 172 PRO A O 1
ATOM 1298 N N . ASN A 1 173 ? -2.718 5.126 -0.975 1.00 33.88 173 ASN A N 1
ATOM 1299 C CA . ASN A 1 173 ? -2.667 6.126 0.079 1.00 33.88 173 ASN A CA 1
ATOM 1300 C C . ASN A 1 173 ? -1.263 6.752 0.101 1.00 33.88 173 ASN A C 1
ATOM 1302 O O . ASN A 1 173 ? -0.490 6.542 1.031 1.00 33.88 173 ASN A O 1
ATOM 1306 N N . ALA A 1 174 ? -0.907 7.466 -0.964 1.00 34.28 174 ALA A N 1
ATOM 1307 C CA . ALA A 1 174 ? 0.198 8.394 -0.975 1.00 34.28 174 ALA A CA 1
ATOM 1308 C C . ALA A 1 174 ? -0.346 9.708 -0.415 1.00 34.28 174 ALA A C 1
ATOM 1310 O O . ALA A 1 174 ? -1.108 10.416 -1.071 1.00 34.28 174 ALA A O 1
ATOM 1311 N N . LYS A 1 175 ? 0.062 10.058 0.807 1.00 29.14 175 LYS A N 1
ATOM 1312 C CA . LYS A 1 175 ? 0.131 11.468 1.198 1.00 29.14 175 LYS A CA 1
ATOM 1313 C C . LYS A 1 175 ? 1.222 12.125 0.345 1.00 29.14 175 LYS A C 1
ATOM 1315 O O . LYS A 1 175 ? 2.325 12.352 0.826 1.00 29.14 175 LYS A O 1
ATOM 1320 N N . ALA A 1 176 ? 0.939 12.366 -0.928 1.00 33.31 176 ALA A N 1
ATOM 1321 C CA . ALA A 1 176 ? 1.695 13.311 -1.724 1.00 33.31 176 ALA A CA 1
ATOM 1322 C C . ALA A 1 176 ? 1.013 14.666 -1.537 1.00 33.31 176 ALA A C 1
ATOM 1324 O O . ALA A 1 176 ? -0.157 14.840 -1.882 1.00 33.31 176 ALA A O 1
ATOM 1325 N N . VAL A 1 177 ? 1.734 15.618 -0.947 1.00 35.34 177 VAL A N 1
ATOM 1326 C CA . VAL A 1 177 ? 1.423 17.035 -1.147 1.00 35.34 177 VAL A CA 1
ATOM 1327 C C . VAL A 1 177 ? 1.430 17.250 -2.667 1.00 35.34 177 VAL A C 1
ATOM 1329 O O . VAL A 1 177 ? 2.353 16.762 -3.322 1.00 35.34 177 VAL A O 1
ATOM 1332 N N . PRO A 1 178 ? 0.408 17.885 -3.262 1.00 35.78 178 PRO A N 1
ATOM 1333 C CA . PRO A 1 178 ? 0.323 17.993 -4.709 1.00 35.78 178 PRO A CA 1
ATOM 1334 C C . PRO A 1 178 ? 1.434 18.918 -5.220 1.00 35.78 178 PRO A C 1
ATOM 1336 O O . PRO A 1 178 ? 1.284 20.137 -5.221 1.00 35.78 178 PRO A O 1
ATOM 1339 N N . VAL A 1 179 ? 2.548 18.338 -5.668 1.00 44.91 179 VAL A N 1
ATOM 1340 C CA . VAL A 1 179 ? 3.447 18.988 -6.625 1.00 44.91 179 VAL A CA 1
ATOM 1341 C C . VAL A 1 179 ? 2.670 19.059 -7.931 1.00 44.91 179 VAL A C 1
ATOM 1343 O O . VAL A 1 179 ? 2.124 18.049 -8.367 1.00 44.91 179 VAL A O 1
ATOM 1346 N N . ASN A 1 180 ? 2.560 20.239 -8.538 1.00 48.69 180 ASN A N 1
ATOM 1347 C CA . ASN A 1 180 ? 1.980 20.374 -9.868 1.00 48.69 180 ASN A CA 1
ATOM 1348 C C . ASN A 1 180 ? 3.047 19.949 -10.892 1.00 48.69 180 ASN A C 1
ATOM 1350 O O . ASN A 1 180 ? 3.968 20.728 -11.137 1.00 48.69 180 ASN A O 1
ATOM 1354 N N . PRO A 1 181 ? 2.958 18.762 -11.522 1.00 50.00 181 PRO A N 1
ATOM 1355 C CA . PRO A 1 181 ? 3.936 18.327 -12.520 1.00 50.00 181 PRO A CA 1
ATOM 1356 C C . PRO A 1 181 ? 3.971 19.216 -13.781 1.00 50.00 181 PRO A C 1
ATOM 1358 O O . PRO A 1 181 ? 4.787 18.974 -14.666 1.00 50.00 181 PRO A O 1
ATOM 1361 N N . ASN A 1 182 ? 3.113 20.244 -13.873 1.00 49.50 182 ASN A N 1
ATOM 1362 C CA . ASN A 1 182 ? 3.032 21.165 -15.007 1.00 49.50 182 ASN A CA 1
ATOM 1363 C C . ASN A 1 182 ? 3.818 22.477 -14.845 1.00 49.50 182 ASN A C 1
ATOM 1365 O O . ASN A 1 182 ? 3.827 23.271 -15.786 1.00 49.50 182 ASN A O 1
ATOM 1369 N N . GLU A 1 183 ? 4.467 22.749 -13.707 1.00 58.97 183 GLU A N 1
ATOM 1370 C CA . GLU A 1 183 ? 5.374 23.902 -13.640 1.00 58.97 183 GLU A CA 1
ATOM 1371 C C . GLU A 1 183 ? 6.708 23.550 -14.305 1.00 58.97 183 GLU A C 1
ATOM 1373 O O . GLU A 1 183 ? 7.505 22.750 -13.806 1.00 58.97 183 GLU A O 1
ATOM 1378 N N . ALA A 1 184 ? 6.930 24.141 -15.483 1.00 60.19 184 ALA A N 1
ATOM 1379 C CA . ALA A 1 184 ? 8.224 24.104 -16.142 1.00 60.19 184 ALA A CA 1
ATOM 1380 C C . ALA A 1 184 ? 9.273 24.738 -15.207 1.00 60.19 184 ALA A C 1
ATOM 1382 O O . ALA A 1 184 ? 9.014 25.815 -14.661 1.00 60.19 184 ALA A O 1
ATOM 1383 N N . PRO A 1 185 ? 10.446 24.109 -15.014 1.00 63.53 185 PRO A N 1
ATOM 1384 C CA . PRO A 1 185 ? 11.500 24.677 -14.191 1.00 63.53 185 PRO A CA 1
ATOM 1385 C C . PRO A 1 185 ? 11.881 26.068 -14.718 1.00 63.53 185 PRO A C 1
ATOM 1387 O O . PRO A 1 185 ? 11.907 26.286 -15.937 1.00 63.53 185 PRO A O 1
ATOM 1390 N N . PRO A 1 186 ? 12.165 27.032 -13.832 1.00 60.94 186 PRO A N 1
ATOM 1391 C CA . PRO A 1 186 ? 12.484 28.379 -14.264 1.00 60.94 186 PRO A CA 1
ATOM 1392 C C . PRO A 1 186 ? 13.807 28.418 -15.031 1.00 60.94 186 PRO A C 1
ATOM 1394 O O . PRO A 1 186 ? 14.813 27.846 -14.617 1.00 60.94 186 PRO A O 1
ATOM 1397 N N . GLY A 1 187 ? 13.780 29.146 -16.151 1.00 55.78 187 GLY A N 1
ATOM 1398 C CA . GLY A 1 187 ? 14.943 29.488 -16.966 1.00 55.78 187 GLY A CA 1
ATOM 1399 C C . GLY A 1 187 ? 15.410 28.375 -17.902 1.00 55.78 187 GLY A C 1
ATOM 1400 O O . GLY A 1 187 ? 16.253 27.583 -17.514 1.00 55.78 187 GLY A O 1
ATOM 1401 N N . ASN A 1 188 ? 14.926 28.366 -19.155 1.00 59.78 188 ASN A N 1
ATOM 1402 C CA . ASN A 1 188 ? 15.511 27.672 -20.322 1.00 59.78 188 ASN A CA 1
ATOM 1403 C C . ASN A 1 188 ? 16.167 26.297 -20.052 1.00 59.78 188 ASN A C 1
ATOM 1405 O O . ASN A 1 188 ? 17.194 25.975 -20.656 1.00 59.78 188 ASN A O 1
ATOM 1409 N N . ALA A 1 189 ? 15.608 25.492 -19.144 1.00 61.34 189 ALA A N 1
ATOM 1410 C CA . ALA A 1 189 ? 16.196 24.210 -18.799 1.00 61.34 189 ALA A CA 1
ATOM 1411 C C . ALA A 1 189 ? 16.175 23.307 -20.046 1.00 61.34 189 ALA A C 1
ATOM 1413 O O . ALA A 1 189 ? 15.152 23.254 -20.739 1.00 61.34 189 ALA A O 1
ATOM 1414 N N . PRO A 1 190 ? 17.280 22.609 -20.365 1.00 68.31 190 PRO A N 1
ATOM 1415 C CA . PRO A 1 190 ? 17.317 21.696 -21.496 1.00 68.31 190 PRO A CA 1
ATOM 1416 C C . PRO A 1 190 ? 16.199 20.644 -21.398 1.00 68.31 190 PRO A C 1
ATOM 1418 O O . PRO A 1 190 ? 15.846 20.233 -20.289 1.00 68.31 190 PRO A O 1
ATOM 1421 N N . PRO A 1 191 ? 15.646 20.176 -22.530 1.00 74.06 191 PRO A N 1
ATOM 1422 C CA . PRO A 1 191 ? 14.671 19.089 -22.525 1.00 74.06 191 PRO A CA 1
ATOM 1423 C C . PRO A 1 191 ? 15.245 17.834 -21.843 1.00 74.06 191 PRO A C 1
ATOM 1425 O O . PRO A 1 191 ? 16.423 17.520 -22.010 1.00 74.06 191 PRO A O 1
ATOM 1428 N N . GLY A 1 192 ? 14.407 17.115 -21.084 1.00 79.56 192 GLY A N 1
ATOM 1429 C CA . GLY A 1 192 ? 14.794 15.890 -20.363 1.00 79.56 192 GLY A CA 1
ATOM 1430 C C . GLY A 1 192 ? 15.038 16.053 -18.856 1.00 79.56 192 GLY A C 1
ATOM 1431 O O . GLY A 1 192 ? 15.798 15.279 -18.274 1.00 79.56 192 GLY A O 1
ATOM 1432 N N . TRP A 1 193 ? 14.431 17.055 -18.219 1.00 84.25 193 TRP A N 1
ATOM 1433 C CA . TRP A 1 193 ? 14.475 17.232 -16.767 1.00 84.25 193 TRP A CA 1
ATOM 1434 C C . TRP A 1 193 ? 13.435 16.355 -16.045 1.00 84.25 193 TRP A C 1
ATOM 1436 O O . TRP A 1 193 ? 12.400 16.006 -16.610 1.00 84.25 193 TRP A O 1
ATOM 1446 N N . VAL A 1 194 ? 13.707 16.006 -14.785 1.00 87.75 194 VAL A N 1
ATOM 1447 C CA . VAL A 1 194 ? 12.805 15.241 -13.905 1.00 87.75 194 VAL A CA 1
ATOM 1448 C C . VAL A 1 194 ? 12.724 15.946 -12.554 1.00 87.75 194 VAL A C 1
ATOM 1450 O O . VAL A 1 194 ? 13.759 16.133 -11.915 1.00 87.75 194 VAL A O 1
ATOM 1453 N N . TRP A 1 195 ? 11.524 16.340 -12.117 1.00 89.06 195 TRP A N 1
ATOM 1454 C CA . TRP A 1 195 ? 11.305 16.872 -10.764 1.00 89.06 195 TRP A CA 1
ATOM 1455 C C . TRP A 1 195 ? 11.499 15.784 -9.708 1.00 89.06 195 TRP A C 1
ATOM 1457 O O . TRP A 1 195 ? 11.268 14.605 -9.966 1.00 89.06 195 TRP A O 1
ATOM 1467 N N . GLY A 1 196 ? 11.920 16.179 -8.514 1.00 90.62 196 GLY A N 1
ATOM 1468 C CA . GLY A 1 196 ? 12.137 15.296 -7.381 1.00 90.62 196 GLY A CA 1
ATOM 1469 C C . GLY A 1 196 ? 12.352 16.044 -6.078 1.00 90.62 196 GLY A C 1
ATOM 1470 O O . GLY A 1 196 ? 12.384 17.272 -6.028 1.00 90.62 196 GLY A O 1
ATOM 1471 N N . THR A 1 197 ? 12.533 15.270 -5.021 1.00 91.50 197 THR A N 1
ATOM 1472 C CA . THR A 1 197 ? 12.863 15.749 -3.685 1.00 91.50 197 THR A CA 1
ATOM 1473 C C . THR A 1 197 ? 14.319 15.409 -3.395 1.00 91.50 197 THR A C 1
ATOM 1475 O O . THR A 1 197 ? 14.721 14.251 -3.490 1.00 91.50 197 THR A O 1
ATOM 1478 N N . LEU A 1 198 ? 15.125 16.412 -3.052 1.00 92.75 198 LEU A N 1
ATOM 1479 C CA . LEU A 1 198 ? 16.513 16.233 -2.635 1.00 92.75 198 LEU A CA 1
ATOM 1480 C C . LEU A 1 198 ? 16.612 16.308 -1.111 1.00 92.75 198 LEU A C 1
ATOM 1482 O O . LEU A 1 198 ? 16.244 17.326 -0.516 1.00 92.75 198 LEU A O 1
ATOM 1486 N N . LYS A 1 199 ? 17.187 15.273 -0.496 1.00 90.88 199 LYS A N 1
ATOM 1487 C CA . LYS A 1 199 ? 17.595 15.319 0.912 1.00 90.88 199 LYS A CA 1
ATOM 1488 C C . LYS A 1 199 ? 18.912 16.063 1.064 1.00 90.88 199 LYS A C 1
ATOM 1490 O O . LYS A 1 199 ? 19.866 15.803 0.335 1.00 90.88 199 LYS A O 1
ATOM 1495 N N . TYR A 1 200 ? 18.983 16.994 2.009 1.00 90.50 200 TYR A N 1
ATOM 1496 C CA . TYR A 1 200 ? 20.194 17.779 2.245 1.00 90.50 200 TYR A CA 1
ATOM 1497 C C . TYR A 1 200 ? 20.362 18.157 3.719 1.00 90.50 200 TYR A C 1
ATOM 1499 O O . TYR A 1 200 ? 19.456 18.022 4.535 1.00 90.50 200 TYR A O 1
ATOM 1507 N N . VAL A 1 201 ? 21.555 18.636 4.077 1.00 89.00 201 VAL A N 1
ATOM 1508 C CA . VAL A 1 201 ? 21.846 19.135 5.429 1.00 89.00 201 VAL A CA 1
ATOM 1509 C C . VAL A 1 201 ? 21.440 20.607 5.516 1.00 89.00 201 VAL A C 1
ATOM 1511 O O . VAL A 1 201 ? 22.246 21.522 5.297 1.00 89.00 201 VAL A O 1
ATOM 1514 N N . GLY A 1 202 ? 20.161 20.835 5.791 1.00 88.25 202 GLY A N 1
ATOM 1515 C CA . GLY A 1 202 ? 19.565 22.156 5.925 1.00 88.25 202 GLY A CA 1
ATOM 1516 C C . GLY A 1 202 ? 19.552 22.687 7.362 1.00 88.25 202 GLY A C 1
ATOM 1517 O O . GLY A 1 202 ? 20.243 22.164 8.246 1.00 88.25 202 GLY A O 1
ATOM 1518 N N . PRO A 1 203 ? 18.842 23.805 7.593 1.00 85.62 203 PRO A N 1
ATOM 1519 C CA . PRO A 1 203 ? 18.723 24.419 8.910 1.00 85.62 203 PRO A CA 1
ATOM 1520 C C . PRO A 1 203 ? 18.138 23.476 9.964 1.00 85.62 203 PRO A C 1
ATOM 1522 O O . PRO A 1 203 ? 18.592 23.524 11.107 1.00 85.62 203 PRO A O 1
ATOM 1525 N N . GLU A 1 204 ? 17.191 22.603 9.602 1.00 84.06 204 GLU A N 1
ATOM 1526 C CA . GLU A 1 204 ? 16.571 21.685 10.559 1.00 84.06 204 GLU A CA 1
ATOM 1527 C C . GLU A 1 204 ? 17.545 20.588 10.977 1.00 84.06 204 GLU A C 1
ATOM 1529 O O . GLU A 1 204 ? 17.746 20.377 12.172 1.00 84.06 204 GLU A O 1
ATOM 1534 N N . THR A 1 205 ? 18.242 19.957 10.025 1.00 87.75 205 THR A N 1
ATOM 1535 C CA . THR A 1 205 ? 19.275 18.951 10.324 1.00 87.75 205 THR A CA 1
ATOM 1536 C C . THR A 1 205 ? 20.394 19.565 11.164 1.00 87.75 205 THR A C 1
ATOM 1538 O O . THR A 1 205 ? 20.851 18.942 12.118 1.00 87.75 205 THR A O 1
ATOM 1541 N N . LYS A 1 206 ? 20.817 20.806 10.877 1.00 87.31 206 LYS A N 1
ATOM 1542 C CA . LYS A 1 206 ? 21.837 21.511 11.678 1.00 87.31 206 LYS A CA 1
ATOM 1543 C C . LYS A 1 206 ? 21.348 21.816 13.089 1.00 87.31 206 LYS A C 1
ATOM 1545 O O . LYS A 1 206 ? 22.094 21.607 14.040 1.00 87.31 206 LYS A O 1
ATOM 1550 N N . CYS A 1 207 ? 20.112 22.288 13.234 1.00 83.62 207 CYS A N 1
ATOM 1551 C CA . CYS A 1 207 ? 19.512 22.546 14.539 1.00 83.62 207 CYS A CA 1
ATOM 1552 C C . CYS A 1 207 ? 19.420 21.250 15.355 1.00 83.62 207 CYS A C 1
ATOM 1554 O O . CYS A 1 207 ? 19.889 21.200 16.491 1.00 83.62 207 CYS A O 1
ATOM 1556 N N . ASN A 1 208 ? 18.923 20.175 14.738 1.00 84.25 208 ASN A N 1
ATOM 1557 C CA . ASN A 1 208 ? 18.813 18.858 15.353 1.00 84.25 208 ASN A CA 1
ATOM 1558 C C . ASN A 1 208 ? 20.185 18.300 15.740 1.00 84.25 208 ASN A C 1
ATOM 1560 O O . A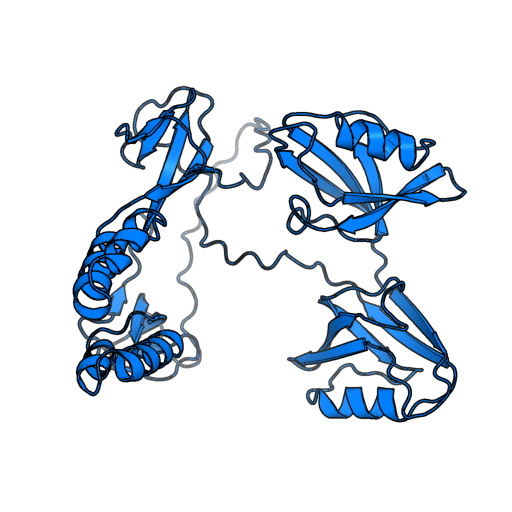SN A 1 208 ? 20.349 17.860 16.873 1.00 84.25 208 ASN A O 1
ATOM 1564 N N . ALA A 1 209 ? 21.184 18.380 14.858 1.00 87.00 209 ALA A N 1
ATOM 1565 C CA . ALA A 1 209 ? 22.552 17.965 15.156 1.00 87.00 209 ALA A CA 1
ATOM 1566 C C . ALA A 1 209 ? 23.148 18.768 16.320 1.00 87.00 209 ALA A C 1
ATOM 1568 O O . ALA A 1 209 ? 23.696 18.177 17.243 1.00 87.00 209 ALA A O 1
ATOM 1569 N N . CYS A 1 210 ? 22.987 20.096 16.342 1.00 82.81 210 CYS A N 1
ATOM 1570 C CA . CYS A 1 210 ? 23.445 20.939 17.450 1.00 82.81 210 CYS A CA 1
ATOM 1571 C C . CYS A 1 210 ? 22.765 20.571 18.774 1.00 82.81 210 CYS A C 1
ATOM 1573 O O . CYS A 1 210 ? 23.442 20.413 19.788 1.00 82.81 210 CYS A O 1
ATOM 1575 N N . MET A 1 211 ? 21.444 20.383 18.764 1.00 82.62 211 MET A N 1
ATOM 1576 C CA . MET A 1 211 ? 20.689 19.971 19.947 1.00 82.62 211 MET A CA 1
ATOM 1577 C C . MET A 1 211 ? 21.153 18.603 20.446 1.00 82.62 211 MET A C 1
ATOM 1579 O O . MET A 1 211 ? 21.438 18.429 21.628 1.00 82.62 211 MET A O 1
ATOM 1583 N N . PHE A 1 212 ? 21.314 17.638 19.545 1.00 82.94 212 PHE A N 1
ATOM 1584 C CA . PHE A 1 212 ? 21.774 16.299 19.897 1.00 82.94 212 PHE A CA 1
ATOM 1585 C C . PHE A 1 212 ? 23.242 16.286 20.339 1.00 82.94 212 PHE A C 1
ATOM 1587 O O . PHE A 1 212 ? 23.611 15.479 21.184 1.00 82.94 212 PHE A O 1
ATOM 1594 N N . CYS A 1 213 ? 24.074 17.207 19.845 1.00 81.62 213 CYS A N 1
ATOM 1595 C CA . CYS A 1 213 ? 25.444 17.384 20.323 1.00 81.62 213 CYS A CA 1
ATOM 1596 C C . CYS A 1 213 ? 25.494 17.884 21.770 1.00 81.62 213 CYS A C 1
ATOM 1598 O O . CYS A 1 213 ? 26.354 17.455 22.536 1.00 81.62 213 CYS A O 1
ATOM 1600 N N . ILE A 1 214 ? 24.560 18.754 22.165 1.00 81.25 214 ILE A N 1
ATOM 1601 C CA . ILE A 1 214 ? 24.451 19.235 23.550 1.00 81.25 214 ILE A CA 1
ATOM 1602 C C . ILE A 1 214 ? 24.053 18.089 24.493 1.00 81.25 214 ILE A C 1
ATOM 1604 O O . ILE A 1 214 ? 24.561 18.017 25.610 1.00 81.25 214 ILE A O 1
ATOM 1608 N N . PHE A 1 215 ? 23.185 17.172 24.050 1.00 75.94 215 PHE A N 1
ATOM 1609 C CA . PHE A 1 215 ? 22.640 16.110 24.909 1.00 75.94 215 PHE A CA 1
ATOM 1610 C C . PHE A 1 215 ? 23.388 14.772 24.850 1.00 75.94 215 PHE A C 1
ATOM 1612 O O . PHE A 1 215 ? 23.419 14.042 25.836 1.00 75.94 215 PHE A O 1
ATOM 1619 N N . CYS A 1 216 ? 23.994 14.434 23.715 1.00 79.56 216 CYS A N 1
ATOM 1620 C CA . CYS A 1 216 ? 24.640 13.141 23.469 1.00 79.56 216 CYS A CA 1
ATOM 1621 C C . CYS A 1 216 ? 26.111 13.284 23.046 1.00 79.56 216 CYS A C 1
ATOM 1623 O O . CYS A 1 216 ? 26.727 12.321 22.581 1.00 79.56 216 CYS A O 1
ATOM 1625 N N . GLY A 1 217 ? 26.688 14.480 23.205 1.00 84.31 217 GLY A N 1
ATOM 1626 C CA . GLY A 1 217 ? 28.076 14.764 22.860 1.00 84.31 217 GLY A CA 1
ATOM 1627 C C . GLY A 1 217 ? 28.359 14.508 21.380 1.00 84.31 217 GLY A C 1
ATOM 1628 O O . GLY A 1 217 ? 27.568 14.842 20.503 1.00 84.31 217 GLY A O 1
ATOM 1629 N N . VAL A 1 218 ? 29.489 13.866 21.084 1.00 84.19 218 VAL A N 1
ATOM 1630 C CA . VAL A 1 218 ? 29.938 13.627 19.701 1.00 84.19 218 VAL A CA 1
ATOM 1631 C C . VAL A 1 218 ? 28.955 12.790 18.866 1.00 84.19 218 VAL A C 1
ATOM 1633 O O . VAL A 1 218 ? 28.951 12.906 17.643 1.00 84.19 218 VAL A O 1
ATOM 1636 N N . LEU A 1 219 ? 28.076 11.998 19.497 1.00 78.00 219 LEU A N 1
ATOM 1637 C CA . LEU A 1 219 ? 27.068 11.198 18.789 1.00 78.00 219 LEU A CA 1
ATOM 1638 C C . LEU A 1 219 ? 26.014 12.061 18.082 1.00 78.00 219 LEU A C 1
ATOM 1640 O O . LEU A 1 219 ? 25.395 11.600 17.127 1.00 78.00 219 LEU A O 1
ATOM 1644 N N . GLY A 1 220 ? 25.837 13.323 18.486 1.00 80.69 220 GLY A N 1
ATOM 1645 C CA . GLY A 1 220 ? 24.961 14.253 17.773 1.00 80.69 220 GLY A CA 1
ATOM 1646 C C . GLY A 1 220 ? 25.436 14.592 16.362 1.00 80.69 220 GLY A C 1
ATOM 1647 O O . GLY A 1 220 ? 24.614 14.867 15.490 1.00 80.69 220 GLY A O 1
ATOM 1648 N N . LEU A 1 221 ? 26.740 14.468 16.089 1.00 83.94 221 LEU A N 1
ATOM 1649 C CA . LEU A 1 221 ? 27.288 14.662 14.745 1.00 83.94 221 LEU A CA 1
ATOM 1650 C C . LEU A 1 221 ? 26.855 13.557 13.775 1.00 83.94 221 LEU A C 1
ATOM 1652 O O . LEU A 1 221 ? 26.830 13.796 12.571 1.00 83.94 221 LEU A O 1
ATOM 1656 N N . CYS A 1 222 ? 26.448 12.380 14.268 1.00 83.19 222 CYS A N 1
ATOM 1657 C CA . CYS A 1 222 ? 25.930 11.308 13.417 1.00 83.19 222 CYS A CA 1
ATOM 1658 C C . CYS A 1 222 ? 24.624 11.702 12.705 1.00 83.19 222 CYS A C 1
ATOM 1660 O O . CYS A 1 222 ? 24.343 11.162 11.640 1.00 83.19 222 CYS A O 1
ATOM 1662 N N . LEU A 1 223 ? 23.860 12.677 13.222 1.00 83.50 223 LEU A N 1
ATOM 1663 C CA . LEU A 1 223 ? 22.675 13.202 12.529 1.00 83.50 223 LEU A CA 1
ATOM 1664 C C . LEU A 1 223 ? 23.025 13.942 11.233 1.00 83.50 223 LEU A C 1
ATOM 1666 O O . LEU A 1 223 ? 22.209 13.978 10.320 1.00 83.50 223 LEU A O 1
ATOM 1670 N N . LEU A 1 224 ? 24.247 14.470 11.099 1.00 84.56 224 LEU A N 1
ATOM 1671 C CA . LEU A 1 224 ? 24.699 15.082 9.844 1.00 84.56 224 LEU A CA 1
ATOM 1672 C C . LEU A 1 224 ? 24.904 14.045 8.728 1.00 84.56 224 LEU A C 1
ATOM 1674 O O . LEU A 1 224 ? 24.941 14.419 7.560 1.00 84.56 224 LEU A O 1
ATOM 1678 N N . LEU A 1 225 ? 25.018 12.759 9.079 1.00 84.56 225 LEU A N 1
ATOM 1679 C CA . LEU A 1 225 ? 25.104 11.652 8.121 1.00 84.56 225 LEU A CA 1
ATOM 1680 C C . LEU A 1 225 ? 23.721 11.162 7.660 1.00 84.56 225 LEU A C 1
ATOM 1682 O O . LEU A 1 225 ? 23.640 10.385 6.713 1.00 84.56 225 LEU A O 1
ATOM 1686 N N . CYS A 1 226 ? 22.645 11.624 8.303 1.00 82.50 226 CYS A N 1
ATOM 1687 C CA . CYS A 1 226 ? 21.264 11.274 7.984 1.00 82.50 226 CYS A CA 1
ATOM 1688 C C . CYS A 1 226 ? 20.455 12.562 7.752 1.00 82.50 226 CYS A C 1
ATOM 1690 O O . CYS A 1 226 ? 19.703 12.966 8.642 1.00 82.50 226 CYS A O 1
ATOM 1692 N N . PRO A 1 227 ? 20.618 13.232 6.594 1.00 85.69 227 PRO A N 1
ATOM 1693 C CA . PRO A 1 227 ? 19.916 14.478 6.307 1.00 85.69 227 PRO A CA 1
ATOM 1694 C C . PRO A 1 227 ? 18.400 14.293 6.413 1.00 85.69 227 PRO A C 1
ATOM 1696 O O . PRO A 1 227 ? 17.826 13.377 5.817 1.00 85.69 227 PRO A O 1
ATOM 1699 N N . THR A 1 228 ? 17.763 15.170 7.187 1.00 83.69 228 THR A N 1
ATOM 1700 C CA . THR A 1 228 ? 16.308 15.187 7.384 1.00 83.69 228 THR A CA 1
ATOM 1701 C C . THR A 1 228 ? 15.617 16.298 6.609 1.00 83.69 228 THR A C 1
ATOM 1703 O O . THR A 1 228 ? 14.416 16.193 6.392 1.00 83.69 228 THR A O 1
ATOM 1706 N N . ASP A 1 229 ? 16.342 17.344 6.190 1.00 88.62 229 ASP A N 1
ATOM 1707 C CA . ASP A 1 229 ? 15.740 18.398 5.374 1.00 88.62 229 ASP A CA 1
ATOM 1708 C C . ASP A 1 229 ? 15.501 17.884 3.953 1.00 88.62 229 ASP A C 1
ATOM 1710 O O . ASP A 1 229 ? 16.366 17.253 3.335 1.00 88.62 229 ASP A O 1
ATOM 1714 N N . GLU A 1 230 ? 14.335 18.222 3.423 1.00 91.50 230 GLU A N 1
ATOM 1715 C CA . GLU A 1 230 ? 13.908 17.920 2.065 1.00 91.50 230 GLU A CA 1
ATOM 1716 C C . GLU A 1 230 ? 13.658 19.238 1.328 1.00 91.50 230 GLU A C 1
ATOM 1718 O O . GLU A 1 230 ? 13.128 20.193 1.897 1.00 91.50 230 GLU A O 1
ATOM 1723 N N . LYS A 1 231 ? 14.070 19.320 0.061 1.00 90.25 231 LYS A N 1
ATOM 1724 C CA . LYS A 1 231 ? 13.714 20.441 -0.817 1.00 90.25 231 LYS A CA 1
ATOM 1725 C C . LYS A 1 231 ? 13.403 19.966 -2.224 1.00 90.25 231 LYS A C 1
ATOM 1727 O O . LYS A 1 231 ? 13.980 18.984 -2.693 1.00 90.25 231 LYS A O 1
ATOM 1732 N N . ASP A 1 232 ? 12.553 20.717 -2.909 1.00 90.50 232 ASP A N 1
ATOM 1733 C CA . ASP A 1 232 ? 12.254 20.473 -4.313 1.00 90.50 232 ASP A CA 1
ATOM 1734 C C . ASP A 1 232 ? 13.473 20.783 -5.182 1.00 90.50 232 ASP A C 1
ATOM 1736 O O . ASP A 1 232 ? 14.142 21.817 -5.047 1.00 90.50 232 ASP A O 1
ATOM 1740 N N . ALA A 1 233 ? 13.768 19.855 -6.080 1.00 92.81 233 ALA A N 1
ATOM 1741 C CA . ALA A 1 233 ? 14.870 19.951 -7.012 1.00 92.81 233 ALA A CA 1
ATOM 1742 C C . ALA A 1 233 ? 14.494 19.275 -8.330 1.00 92.81 233 ALA A C 1
ATOM 1744 O O . ALA A 1 233 ? 13.633 18.399 -8.374 1.00 92.81 233 ALA A O 1
ATOM 1745 N N . TYR A 1 234 ? 15.161 19.638 -9.416 1.00 92.25 234 TYR A N 1
ATOM 1746 C CA . TYR A 1 234 ? 15.035 18.919 -10.677 1.00 92.25 234 TYR A CA 1
ATOM 1747 C C . TYR A 1 234 ? 16.390 18.387 -11.124 1.00 92.25 234 TYR A C 1
ATOM 1749 O O . TYR A 1 234 ? 17.425 19.034 -10.964 1.00 92.25 234 TYR A O 1
ATOM 1757 N N . ALA A 1 235 ? 16.385 17.184 -11.688 1.00 90.94 235 ALA A N 1
ATOM 1758 C CA . ALA A 1 235 ? 17.567 16.558 -12.251 1.00 90.94 235 ALA A CA 1
ATOM 1759 C C . ALA A 1 235 ? 17.556 16.681 -13.777 1.00 90.94 235 ALA A C 1
ATOM 1761 O O . ALA A 1 235 ? 16.574 16.318 -14.420 1.00 90.94 235 ALA A O 1
ATOM 1762 N N . VAL A 1 236 ? 18.658 17.143 -14.367 1.00 92.44 236 VAL A N 1
ATOM 1763 C CA . VAL A 1 236 ? 18.881 17.168 -15.821 1.00 92.44 236 VAL A CA 1
ATOM 1764 C C . VAL A 1 236 ? 20.346 16.846 -16.114 1.00 92.44 236 VAL A C 1
ATOM 1766 O O . VAL A 1 236 ? 21.246 17.352 -15.446 1.00 92.44 236 VAL A O 1
ATOM 1769 N N . ASN A 1 237 ? 20.605 15.965 -17.086 1.00 88.56 237 ASN A N 1
ATOM 1770 C CA . ASN A 1 237 ? 21.962 15.555 -17.490 1.00 88.56 237 ASN A CA 1
ATOM 1771 C C . ASN A 1 237 ? 22.870 15.118 -16.317 1.00 88.56 237 ASN A C 1
ATOM 1773 O O . ASN A 1 237 ? 24.041 15.490 -16.249 1.00 88.56 237 ASN A O 1
ATOM 1777 N N . GLY A 1 238 ? 22.317 14.360 -15.362 1.00 89.00 238 GLY A N 1
ATOM 1778 C CA . GLY A 1 238 ? 23.061 13.863 -14.196 1.00 89.00 238 GLY A CA 1
ATOM 1779 C C . GLY A 1 238 ? 23.420 14.933 -13.157 1.00 89.00 238 GLY A C 1
ATOM 1780 O O . GLY A 1 238 ? 24.248 14.681 -12.285 1.00 89.00 238 GLY A O 1
ATOM 1781 N N . ARG A 1 239 ? 22.818 16.123 -13.232 1.00 91.75 239 ARG A N 1
ATOM 1782 C CA . ARG A 1 239 ? 23.001 17.225 -12.281 1.00 91.75 239 ARG A CA 1
ATOM 1783 C C . ARG A 1 239 ? 21.665 17.609 -11.663 1.00 91.75 239 ARG A C 1
ATOM 1785 O O . ARG A 1 239 ? 20.650 17.573 -12.351 1.00 91.75 239 ARG A O 1
ATOM 1792 N N . VAL A 1 240 ? 21.681 17.971 -10.387 1.00 92.06 240 VAL A N 1
ATOM 1793 C CA . VAL A 1 240 ? 20.506 18.367 -9.610 1.00 92.06 240 VAL A CA 1
ATOM 1794 C C . VAL A 1 240 ? 20.557 19.871 -9.371 1.00 92.06 240 VAL A C 1
ATOM 1796 O O . VAL A 1 240 ? 21.578 20.412 -8.938 1.00 92.06 240 VAL A O 1
ATOM 1799 N N . TYR A 1 241 ? 19.450 20.538 -9.664 1.00 91.31 241 TYR A N 1
ATOM 1800 C CA . TYR A 1 241 ? 19.269 21.980 -9.559 1.00 91.31 241 TYR A CA 1
ATOM 1801 C C . TYR A 1 241 ? 18.113 22.278 -8.612 1.00 91.31 241 TYR A C 1
ATOM 1803 O O . TYR A 1 241 ? 17.168 21.496 -8.522 1.00 91.31 241 TYR A O 1
ATOM 1811 N N . ASP A 1 242 ? 18.185 23.391 -7.889 1.00 90.00 242 ASP A N 1
ATOM 1812 C CA . ASP A 1 242 ? 17.049 23.848 -7.091 1.00 90.00 242 ASP A CA 1
ATOM 1813 C C . ASP A 1 242 ? 15.933 24.401 -7.983 1.00 90.00 242 ASP A C 1
ATOM 1815 O O . ASP A 1 242 ? 16.098 24.602 -9.189 1.00 90.00 242 ASP A O 1
ATOM 1819 N N . ALA A 1 243 ? 14.789 24.698 -7.372 1.00 84.88 243 ALA A N 1
ATOM 1820 C CA . ALA A 1 243 ? 13.668 25.314 -8.064 1.00 84.88 243 ALA A CA 1
ATOM 1821 C C . ALA A 1 243 ? 13.970 26.702 -8.657 1.00 84.88 243 ALA A C 1
ATOM 1823 O O . ALA A 1 243 ? 13.120 27.209 -9.363 1.00 84.88 243 ALA A O 1
ATOM 1824 N N . ALA A 1 244 ? 15.128 27.327 -8.405 1.00 82.44 244 ALA A N 1
ATOM 1825 C CA . ALA A 1 244 ? 15.553 28.581 -9.033 1.00 82.44 244 ALA A CA 1
ATOM 1826 C C . ALA A 1 244 ? 16.547 28.366 -10.197 1.00 82.44 244 ALA A C 1
ATOM 1828 O O . ALA A 1 244 ? 16.953 29.330 -10.844 1.00 82.44 244 ALA A O 1
ATOM 1829 N N . GLY A 1 245 ? 16.941 27.117 -10.473 1.00 85.81 245 GLY A N 1
ATOM 1830 C CA . GLY A 1 245 ? 17.934 26.764 -11.489 1.00 85.81 245 GLY A CA 1
ATOM 1831 C C . GLY A 1 245 ? 19.387 26.862 -11.020 1.00 85.81 245 GLY A C 1
ATOM 1832 O O . GLY A 1 245 ? 20.309 26.774 -11.834 1.00 85.81 245 GLY A O 1
ATOM 1833 N N . THR A 1 246 ? 19.625 27.004 -9.717 1.00 88.94 246 THR A N 1
ATOM 1834 C CA . THR A 1 246 ? 20.970 26.969 -9.140 1.00 88.94 246 THR A CA 1
ATOM 1835 C C . THR A 1 246 ? 21.435 25.525 -9.031 1.00 88.94 246 THR A C 1
ATOM 1837 O O . THR A 1 246 ? 20.741 24.674 -8.476 1.00 88.94 246 THR A O 1
ATOM 1840 N N . TYR A 1 247 ? 22.631 25.234 -9.541 1.00 91.50 247 TYR A N 1
ATOM 1841 C CA . TYR A 1 247 ? 23.243 23.914 -9.400 1.00 91.50 247 TYR A CA 1
ATOM 1842 C C . TYR A 1 247 ? 23.487 23.580 -7.921 1.00 91.50 247 TYR A C 1
ATOM 1844 O O . TYR A 1 247 ? 24.109 24.366 -7.207 1.00 91.50 247 TYR A O 1
ATOM 1852 N N . ILE A 1 248 ? 23.025 22.407 -7.481 1.00 91.06 248 ILE A N 1
ATOM 1853 C CA . ILE A 1 248 ? 23.204 21.926 -6.107 1.00 91.06 248 ILE A CA 1
ATOM 1854 C C . ILE A 1 248 ? 24.323 20.886 -6.055 1.00 91.06 248 ILE A C 1
ATOM 1856 O O . ILE A 1 248 ? 25.319 21.074 -5.360 1.00 91.06 248 ILE A O 1
ATOM 1860 N N . CYS A 1 249 ? 24.145 19.774 -6.767 1.00 87.75 249 CYS A N 1
ATOM 1861 C CA . CYS A 1 249 ? 25.030 18.616 -6.692 1.00 87.75 249 CYS A CA 1
ATOM 1862 C C . CYS A 1 249 ? 24.894 17.725 -7.940 1.00 87.75 249 CYS A C 1
ATOM 1864 O O . CYS A 1 249 ? 23.956 17.888 -8.729 1.00 87.75 249 CYS A O 1
ATOM 1866 N N . PRO A 1 250 ? 25.816 16.770 -8.154 1.00 91.56 250 PRO A N 1
ATOM 1867 C CA . PRO A 1 250 ? 25.578 15.660 -9.070 1.00 91.56 250 PRO A CA 1
ATOM 1868 C C . PRO A 1 250 ? 24.352 14.858 -8.620 1.00 91.56 250 PRO A C 1
ATOM 1870 O O . PRO A 1 250 ? 24.004 14.860 -7.440 1.00 91.56 250 PRO A O 1
ATOM 1873 N N . ARG A 1 251 ? 23.692 14.168 -9.552 1.00 86.12 251 ARG A N 1
ATOM 1874 C CA . ARG A 1 251 ? 22.606 13.245 -9.216 1.00 86.12 251 ARG A CA 1
ATOM 1875 C C . ARG A 1 251 ? 23.184 12.061 -8.445 1.00 86.12 251 ARG A C 1
ATOM 1877 O O . ARG A 1 251 ? 23.936 11.276 -9.014 1.00 86.12 251 ARG A O 1
ATOM 1884 N N . ASP A 1 252 ? 22.825 11.967 -7.175 1.00 87.00 252 ASP A N 1
ATOM 1885 C CA . ASP A 1 252 ? 23.202 10.902 -6.252 1.00 87.00 252 ASP A CA 1
ATOM 1886 C C . ASP A 1 252 ? 21.947 10.271 -5.618 1.00 87.00 252 ASP A C 1
ATOM 1888 O O . ASP A 1 252 ? 20.812 10.618 -5.965 1.00 87.00 252 ASP A O 1
ATOM 1892 N N . ASP A 1 253 ? 22.158 9.344 -4.682 1.00 79.50 253 ASP A N 1
ATOM 1893 C CA . ASP A 1 253 ? 21.093 8.614 -3.982 1.00 79.50 253 ASP A CA 1
ATOM 1894 C C . ASP A 1 253 ? 20.205 9.514 -3.100 1.00 79.50 253 ASP A C 1
ATOM 1896 O O . ASP A 1 253 ? 19.163 9.072 -2.614 1.00 79.50 253 ASP A O 1
ATOM 1900 N N . ASN A 1 254 ? 20.577 10.784 -2.891 1.00 86.62 254 ASN A N 1
ATOM 1901 C CA . ASN A 1 254 ? 19.786 11.722 -2.096 1.00 86.62 254 ASN A CA 1
ATOM 1902 C C . ASN A 1 254 ? 18.645 12.362 -2.896 1.00 86.62 254 ASN A C 1
ATOM 1904 O O . ASN A 1 254 ? 17.767 12.992 -2.300 1.00 86.62 254 ASN A O 1
ATOM 1908 N N . PHE A 1 255 ? 18.651 12.230 -4.227 1.00 91.19 255 PHE A N 1
ATOM 1909 C CA . PHE A 1 255 ? 17.599 12.741 -5.098 1.00 91.19 255 PHE A CA 1
ATOM 1910 C C . PHE A 1 255 ? 16.543 11.671 -5.391 1.00 91.19 255 PHE A C 1
ATOM 1912 O O . PHE A 1 255 ? 16.796 10.687 -6.088 1.00 91.19 255 PHE A O 1
ATOM 1919 N N . ILE A 1 256 ? 15.322 11.908 -4.922 1.00 88.75 256 ILE A N 1
ATOM 1920 C CA . ILE A 1 256 ? 14.172 11.026 -5.106 1.00 88.75 256 ILE A CA 1
ATOM 1921 C C . ILE A 1 256 ? 13.282 11.630 -6.202 1.00 88.75 256 ILE A C 1
ATOM 1923 O O . ILE A 1 256 ? 12.620 12.633 -5.945 1.00 88.75 256 ILE A O 1
ATOM 1927 N N . PRO A 1 257 ? 13.243 11.076 -7.427 1.00 86.69 257 PRO A N 1
ATOM 1928 C CA . PRO A 1 257 ? 12.420 11.627 -8.499 1.00 86.69 257 PRO A CA 1
ATOM 1929 C C . PRO A 1 257 ? 10.927 11.548 -8.147 1.00 86.69 257 PRO A C 1
ATOM 1931 O O . PRO A 1 257 ? 10.408 10.485 -7.800 1.00 86.69 257 PRO A O 1
ATOM 1934 N N . THR A 1 258 ? 10.224 12.670 -8.285 1.00 81.69 258 THR A N 1
ATOM 1935 C CA . THR A 1 258 ? 8.770 12.757 -8.185 1.00 81.69 258 THR A CA 1
ATOM 1936 C C . THR A 1 258 ? 8.216 12.096 -9.432 1.00 81.69 258 THR A C 1
ATOM 1938 O O . THR A 1 258 ? 8.399 12.579 -10.550 1.00 81.69 258 THR A O 1
ATOM 1941 N N . ARG A 1 259 ? 7.581 10.937 -9.258 1.00 62.34 259 ARG A N 1
ATOM 1942 C CA . ARG A 1 259 ? 6.990 10.192 -10.367 1.00 62.34 259 ARG A CA 1
ATOM 1943 C C . ARG A 1 259 ? 5.951 11.085 -11.045 1.00 62.34 259 ARG A C 1
ATOM 1945 O O . ARG A 1 259 ? 4.950 11.431 -10.426 1.00 62.34 259 ARG A O 1
ATOM 1952 N N . ALA A 1 260 ? 6.193 11.447 -12.303 1.00 48.12 260 ALA A N 1
ATOM 1953 C CA . ALA A 1 260 ? 5.172 12.063 -13.133 1.00 48.12 260 ALA A CA 1
ATOM 1954 C C . ALA A 1 260 ? 4.016 11.059 -13.259 1.00 48.12 260 ALA A C 1
ATOM 1956 O O . ALA A 1 260 ? 4.128 10.036 -13.938 1.00 48.12 260 ALA A O 1
ATOM 1957 N N . GLU A 1 261 ? 2.926 11.299 -12.537 1.00 41.97 261 GLU A N 1
ATOM 1958 C CA . GLU A 1 261 ? 1.663 10.641 -12.828 1.00 41.97 261 GLU A CA 1
ATOM 1959 C C . GLU A 1 261 ? 1.153 11.193 -14.161 1.00 41.97 261 GLU A C 1
ATOM 1961 O O . GLU A 1 261 ? 0.678 12.322 -14.242 1.00 41.97 261 GLU A O 1
ATOM 1966 N N . GLY A 1 262 ? 1.261 10.377 -15.207 1.00 39.22 262 GLY A N 1
ATOM 1967 C CA . GLY A 1 262 ? 0.552 10.579 -16.464 1.00 39.22 262 GLY A CA 1
ATOM 1968 C C . GLY A 1 262 ? 1.441 10.954 -17.643 1.00 39.22 262 GLY A C 1
ATOM 1969 O O . GLY A 1 262 ? 2.066 12.011 -17.678 1.00 39.22 262 GLY A O 1
ATOM 1970 N N . ASP A 1 263 ? 1.403 10.091 -18.656 1.00 32.25 263 ASP A N 1
ATOM 1971 C CA . ASP A 1 263 ? 1.636 10.455 -20.048 1.00 32.25 263 ASP A CA 1
ATOM 1972 C C . ASP A 1 263 ? 0.865 11.740 -20.389 1.00 32.25 263 ASP A C 1
ATOM 1974 O O . ASP A 1 263 ? -0.366 11.748 -20.480 1.00 32.25 263 ASP A O 1
ATOM 1978 N N . ILE A 1 264 ? 1.590 12.827 -20.646 1.00 30.16 264 ILE A N 1
ATOM 1979 C CA . ILE A 1 264 ? 1.060 13.940 -21.427 1.00 30.16 264 ILE A CA 1
ATOM 1980 C C . ILE A 1 264 ? 1.047 13.471 -22.885 1.00 30.16 264 ILE A C 1
ATOM 1982 O O . ILE A 1 264 ? 1.971 13.728 -23.656 1.00 30.16 264 ILE A O 1
ATOM 1986 N N . THR A 1 265 ? -0.022 12.793 -23.304 1.00 27.95 265 THR A N 1
ATOM 1987 C CA . THR A 1 265 ? -0.344 12.718 -24.732 1.00 27.95 265 THR A CA 1
ATOM 1988 C C . THR A 1 265 ? -0.793 14.103 -25.182 1.00 27.95 265 THR A C 1
ATOM 1990 O O . THR A 1 265 ? -1.964 14.465 -25.051 1.00 27.95 265 THR A O 1
ATOM 1993 N N . VAL A 1 266 ? 0.136 14.894 -25.723 1.00 26.72 266 VAL A N 1
ATOM 1994 C CA . VAL A 1 266 ? -0.183 16.124 -26.455 1.00 26.72 266 VAL A CA 1
ATOM 1995 C C . VAL A 1 266 ? -0.845 15.720 -27.775 1.00 26.72 266 VAL A C 1
ATOM 1997 O O . VAL A 1 266 ? -0.208 15.634 -28.822 1.00 26.72 266 VAL A O 1
ATOM 2000 N N . VAL A 1 267 ? -2.148 15.434 -27.747 1.00 28.19 267 VAL A N 1
ATOM 2001 C CA . VAL A 1 267 ? -2.944 15.379 -28.975 1.00 28.19 267 VAL A CA 1
ATOM 2002 C C . VAL A 1 267 ? -3.260 16.818 -29.356 1.00 28.19 267 VAL A C 1
ATOM 2004 O O . VAL A 1 267 ? -4.155 17.448 -28.797 1.00 28.19 267 VAL A O 1
ATOM 2007 N N . ALA A 1 268 ? -2.511 17.344 -30.323 1.00 29.23 268 ALA A N 1
ATOM 2008 C CA . ALA A 1 268 ? -2.840 18.592 -30.988 1.00 29.23 268 ALA A CA 1
ATOM 2009 C C . ALA A 1 268 ? -4.246 18.485 -31.605 1.00 29.23 268 ALA A C 1
ATOM 2011 O O . ALA A 1 268 ? -4.444 17.841 -32.637 1.00 29.23 268 ALA A O 1
ATOM 2012 N N . LYS A 1 269 ? -5.233 19.137 -30.984 1.00 26.72 269 LYS A N 1
ATOM 2013 C CA . LYS A 1 269 ? -6.540 19.387 -31.594 1.00 26.72 269 LYS A CA 1
ATOM 2014 C C . LYS A 1 269 ? -6.796 20.890 -31.620 1.00 26.72 269 LYS A C 1
ATOM 2016 O O . LYS A 1 269 ? -6.800 21.562 -30.595 1.00 26.72 269 LYS A O 1
ATOM 2021 N N . ARG A 1 270 ? -6.954 21.408 -32.840 1.00 30.94 270 ARG A N 1
ATOM 2022 C CA . ARG A 1 270 ? -7.289 22.800 -33.152 1.00 30.94 270 ARG A CA 1
ATOM 2023 C C . ARG A 1 270 ? -8.564 23.243 -32.425 1.00 30.94 270 ARG A C 1
ATOM 2025 O O . ARG A 1 270 ? -9.593 22.594 -32.563 1.00 30.94 270 ARG A O 1
ATOM 2032 N N . GLY A 1 271 ? -8.476 24.421 -31.806 1.00 38.84 271 GLY A N 1
ATOM 2033 C CA . GLY A 1 271 ? -9.533 25.432 -31.791 1.00 38.84 271 GLY A CA 1
ATOM 2034 C C . GLY A 1 271 ? -10.748 25.162 -30.908 1.00 38.84 271 GLY A C 1
ATOM 2035 O O . GLY A 1 271 ? -11.776 24.723 -31.404 1.00 38.84 271 GLY A O 1
ATOM 2036 N N . ALA A 1 272 ? -10.667 25.570 -29.644 1.00 29.33 272 ALA A N 1
ATOM 2037 C CA . ALA A 1 272 ? -11.772 26.213 -28.932 1.00 29.33 272 ALA A CA 1
ATOM 2038 C C . ALA A 1 272 ? -11.192 26.950 -27.719 1.00 29.33 272 ALA A C 1
ATOM 2040 O O . ALA A 1 272 ? -10.487 26.353 -26.909 1.00 29.33 272 ALA A O 1
ATOM 2041 N N . ALA A 1 273 ? -11.446 28.254 -27.623 1.00 35.06 273 ALA A N 1
ATOM 2042 C CA . ALA A 1 273 ? -11.071 29.054 -26.467 1.00 35.06 273 ALA A CA 1
ATOM 2043 C C . ALA A 1 273 ? -11.818 28.526 -25.234 1.00 35.06 273 ALA A C 1
ATOM 2045 O O . ALA A 1 273 ? -13.039 28.646 -25.144 1.00 35.06 273 ALA A O 1
ATOM 2046 N N . VAL A 1 274 ? -11.085 27.918 -24.302 1.00 28.86 274 VAL A N 1
ATOM 2047 C CA . VAL A 1 274 ? -11.613 27.552 -22.989 1.00 28.86 274 VAL A CA 1
ATOM 2048 C C . VAL A 1 274 ? -11.424 28.763 -22.088 1.00 28.86 274 VAL A C 1
ATOM 2050 O O . VAL A 1 274 ? -10.304 29.156 -21.771 1.00 28.86 274 VAL A O 1
ATOM 2053 N N . VAL A 1 275 ? -12.541 29.384 -21.727 1.00 31.66 275 VAL A N 1
ATOM 2054 C CA . VAL A 1 275 ? -12.612 30.396 -20.676 1.00 31.66 275 VAL A CA 1
ATOM 2055 C C . VAL A 1 275 ? -12.161 29.731 -19.376 1.00 31.66 275 VAL A C 1
ATOM 2057 O O . VAL A 1 275 ? -12.751 28.739 -18.955 1.00 31.66 275 VAL A O 1
ATOM 2060 N N . ALA A 1 276 ? -11.094 30.251 -18.769 1.00 29.81 276 ALA A N 1
ATOM 2061 C CA . ALA A 1 276 ? -10.617 29.803 -17.471 1.00 29.81 276 ALA A CA 1
ATOM 2062 C C . ALA A 1 276 ? -11.695 30.084 -16.415 1.00 29.81 276 ALA A C 1
ATOM 2064 O O . ALA A 1 276 ? -11.945 31.232 -16.046 1.00 29.81 276 ALA A O 1
ATOM 2065 N N . THR A 1 277 ? -12.362 29.034 -15.947 1.00 32.28 277 THR A N 1
ATOM 2066 C CA . THR A 1 277 ? -13.249 29.111 -14.790 1.00 32.28 277 THR A CA 1
ATOM 2067 C C . THR A 1 277 ? -12.378 29.338 -13.558 1.00 32.28 277 THR A C 1
ATOM 2069 O O . THR A 1 277 ? -11.528 28.508 -13.240 1.00 32.28 277 THR A O 1
ATOM 2072 N N . ALA A 1 278 ? -12.558 30.479 -12.891 1.00 35.91 278 ALA A N 1
ATOM 2073 C CA . ALA A 1 278 ? -11.861 30.815 -11.656 1.00 35.91 278 ALA A CA 1
ATOM 2074 C C . ALA A 1 278 ? -12.000 29.676 -10.632 1.00 35.91 278 ALA A C 1
ATOM 2076 O O . ALA A 1 278 ? -13.103 29.185 -10.382 1.00 35.91 278 ALA A O 1
ATOM 2077 N N . VAL A 1 279 ? -10.870 29.249 -10.068 1.00 37.78 279 VAL A N 1
ATOM 2078 C CA . VAL A 1 279 ? -10.794 28.215 -9.032 1.00 37.78 279 VAL A CA 1
ATOM 2079 C C . VAL A 1 279 ? -11.613 28.687 -7.832 1.00 37.78 279 VAL A C 1
ATOM 2081 O O . VAL A 1 279 ? -11.261 29.663 -7.172 1.00 37.78 279 VAL A O 1
ATOM 2084 N N . GLY A 1 280 ? -12.750 28.030 -7.598 1.00 43.41 280 GLY A N 1
ATOM 2085 C CA . GLY A 1 280 ? -13.642 28.346 -6.490 1.00 43.41 280 GLY A CA 1
ATOM 2086 C C . GLY A 1 280 ? -12.939 28.124 -5.155 1.00 43.41 280 GLY A C 1
ATOM 2087 O O . GLY A 1 280 ? -12.326 27.082 -4.940 1.00 43.41 280 GLY A O 1
ATOM 2088 N N . SER A 1 281 ? -13.034 29.112 -4.266 1.00 61.72 281 SER A N 1
ATOM 2089 C CA . SER A 1 281 ? -12.630 29.015 -2.864 1.00 61.72 281 SER A CA 1
ATOM 2090 C C . SER A 1 281 ? -13.192 27.737 -2.235 1.00 61.72 281 SER A C 1
ATOM 2092 O O . SER A 1 281 ? -14.409 27.531 -2.282 1.00 61.72 281 SER A O 1
ATOM 2094 N N . GLU A 1 282 ? -12.335 26.897 -1.651 1.00 77.19 282 GLU A N 1
ATOM 2095 C CA . GLU A 1 282 ? -12.772 25.722 -0.891 1.00 77.19 282 GLU A CA 1
ATOM 2096 C C . GLU A 1 282 ? -13.821 26.124 0.154 1.00 77.19 282 GLU A C 1
ATOM 2098 O O . GLU A 1 282 ? -13.695 27.158 0.818 1.00 77.19 282 GLU A O 1
ATOM 2103 N N . ALA A 1 283 ? -14.884 25.321 0.269 1.00 85.00 283 ALA A N 1
ATOM 2104 C CA . ALA A 1 283 ? -15.985 25.608 1.178 1.00 85.00 283 ALA A CA 1
ATOM 2105 C C . ALA A 1 283 ? -15.477 25.711 2.633 1.00 85.00 283 ALA A C 1
ATOM 2107 O O . ALA A 1 283 ? -14.598 24.940 3.029 1.00 85.00 283 ALA A O 1
ATOM 2108 N N . PRO A 1 284 ? -16.011 26.645 3.443 1.00 90.31 284 PRO A N 1
ATOM 2109 C CA . PRO A 1 284 ? -15.598 26.800 4.834 1.00 90.31 284 PRO A CA 1
ATOM 2110 C C . PRO A 1 284 ? -15.856 25.511 5.636 1.00 90.31 284 PRO A C 1
ATOM 2112 O O . PRO A 1 284 ? -16.855 24.828 5.392 1.00 90.31 284 PRO A O 1
ATOM 2115 N N . PRO A 1 285 ? -15.002 25.176 6.620 1.00 90.19 285 PRO A N 1
ATOM 2116 C CA . PRO A 1 285 ? -15.171 23.966 7.410 1.00 90.19 285 PRO A CA 1
ATOM 2117 C C . PRO A 1 285 ? -16.393 24.070 8.332 1.00 90.19 285 PRO A C 1
ATOM 2119 O O . PRO A 1 285 ? -16.556 25.022 9.098 1.00 90.19 285 PRO A O 1
ATOM 2122 N N . GLY A 1 286 ? -17.265 23.061 8.280 1.00 88.44 286 GLY A N 1
ATOM 2123 C CA . GLY A 1 286 ? -18.415 22.933 9.176 1.00 88.44 286 GLY A CA 1
ATOM 2124 C C . GLY A 1 286 ? -19.386 24.120 9.115 1.00 88.44 286 GLY A C 1
ATOM 2125 O O . GLY A 1 286 ? -19.979 24.404 8.080 1.00 88.44 286 GLY A O 1
ATOM 2126 N N . LYS A 1 287 ? -19.595 24.783 10.262 1.00 87.62 287 LYS A N 1
ATOM 2127 C CA . LYS A 1 287 ? -20.495 25.947 10.415 1.00 87.62 287 LYS A CA 1
ATOM 2128 C C . LYS A 1 287 ? -19.749 27.290 10.389 1.00 87.62 287 LYS A C 1
ATOM 2130 O O . LYS A 1 287 ? -20.306 28.302 10.820 1.00 87.62 287 LYS A O 1
ATOM 2135 N N . CYS A 1 288 ? -18.488 27.312 9.957 1.00 90.75 288 CYS A N 1
ATOM 2136 C CA . CYS A 1 288 ? -17.708 28.544 9.913 1.00 90.75 288 CYS A CA 1
ATOM 2137 C C . CYS A 1 288 ? -18.286 29.531 8.879 1.00 90.75 288 CYS A C 1
ATOM 2139 O O . CYS A 1 288 ? -18.728 29.112 7.807 1.00 90.75 288 CYS A O 1
ATOM 2141 N N . PRO A 1 289 ? -18.275 30.847 9.163 1.00 90.25 289 PRO A N 1
ATOM 2142 C CA . PRO A 1 289 ? -18.657 31.857 8.183 1.00 90.25 289 PRO A CA 1
ATOM 2143 C C . PRO A 1 289 ? -17.812 31.768 6.902 1.00 90.25 289 PRO A C 1
ATOM 2145 O O . PRO A 1 289 ? -16.603 31.517 6.948 1.00 90.25 289 PRO A O 1
ATOM 2148 N N . ALA A 1 290 ? -18.446 32.008 5.755 1.00 92.88 290 ALA A N 1
ATOM 2149 C CA . ALA A 1 290 ? -17.747 32.152 4.481 1.00 92.88 290 ALA A CA 1
ATOM 2150 C C . ALA A 1 290 ? -16.848 33.407 4.470 1.00 92.88 290 ALA A C 1
ATOM 2152 O O . ALA A 1 290 ? -17.041 34.323 5.271 1.00 92.88 290 ALA A O 1
ATOM 2153 N N . GLY A 1 291 ? -15.884 33.455 3.545 1.00 91.88 291 GLY A N 1
ATOM 2154 C CA . GLY A 1 291 ? -15.002 34.616 3.343 1.00 91.88 291 GLY A CA 1
ATOM 2155 C C . GLY A 1 291 ? -13.705 34.609 4.160 1.00 91.88 291 GLY A C 1
ATOM 2156 O O . GLY A 1 291 ? -13.061 35.645 4.291 1.00 91.88 291 GLY A O 1
ATOM 2157 N N . GLY A 1 292 ? -13.333 33.465 4.728 1.00 92.81 292 GLY A N 1
ATOM 2158 C CA . GLY A 1 292 ? -12.046 33.245 5.378 1.00 92.81 292 GLY A CA 1
ATOM 2159 C C . GLY A 1 292 ? -10.974 32.722 4.428 1.00 92.81 292 GLY A C 1
ATOM 2160 O O . GLY A 1 292 ? -11.216 32.482 3.245 1.00 92.81 292 GLY A O 1
ATOM 2161 N N . VAL A 1 293 ? -9.776 32.540 4.974 1.00 94.75 293 VAL A N 1
ATOM 2162 C CA . VAL A 1 293 ? -8.588 32.083 4.251 1.00 94.75 293 VAL A CA 1
ATOM 2163 C C . VAL A 1 293 ? -8.086 30.799 4.897 1.00 94.75 293 VAL A C 1
ATOM 2165 O O . VAL A 1 293 ? -7.895 30.740 6.113 1.00 94.75 293 VAL A O 1
ATOM 2168 N N . TRP A 1 294 ? -7.873 29.772 4.078 1.00 94.56 294 TRP A N 1
ATOM 2169 C CA . TRP A 1 294 ? -7.197 28.550 4.501 1.00 94.56 294 TRP A CA 1
ATOM 2170 C C . TRP A 1 294 ? -5.695 28.792 4.666 1.00 94.56 294 TRP A C 1
ATOM 2172 O O . TRP A 1 294 ? -5.085 29.569 3.932 1.00 94.56 294 TRP A O 1
ATOM 2182 N N . GLY A 1 295 ? -5.095 28.131 5.643 1.00 95.50 295 GLY A N 1
ATOM 2183 C CA . GLY A 1 295 ? -3.672 28.197 5.940 1.00 95.50 295 GLY A CA 1
ATOM 2184 C C . GLY A 1 295 ? -3.248 27.051 6.845 1.00 95.50 295 GLY A C 1
ATOM 2185 O O . GLY A 1 295 ? -4.022 26.132 7.110 1.00 95.50 295 GLY A O 1
ATOM 2186 N N . THR A 1 296 ? -2.021 27.117 7.339 1.00 95.19 296 THR A N 1
ATOM 2187 C CA . THR A 1 296 ? -1.470 26.141 8.281 1.00 95.19 296 THR A CA 1
ATOM 2188 C C . THR A 1 296 ? -1.279 26.780 9.651 1.00 95.19 296 THR A C 1
ATOM 2190 O O . THR A 1 296 ? -0.935 27.958 9.763 1.00 95.19 296 THR A O 1
ATOM 2193 N N . MET A 1 297 ? -1.528 26.019 10.717 1.00 94.62 297 MET A N 1
ATOM 2194 C CA . MET A 1 297 ? -1.290 26.456 12.093 1.00 94.62 297 MET A CA 1
ATOM 2195 C C . MET A 1 297 ? -0.353 25.495 12.822 1.00 94.62 297 MET A C 1
ATOM 2197 O O . MET A 1 297 ? -0.579 24.281 12.814 1.00 94.62 297 MET A O 1
ATOM 2201 N N . LYS A 1 298 ? 0.650 26.045 13.517 1.00 93.38 298 LYS A N 1
ATOM 2202 C CA . LYS A 1 298 ? 1.516 25.278 14.426 1.00 93.38 298 LYS A CA 1
ATOM 2203 C C . LYS A 1 298 ? 0.835 25.037 15.773 1.00 93.38 298 LYS A C 1
ATOM 2205 O O . LYS A 1 298 ? 0.312 25.966 16.389 1.00 93.38 298 LYS A O 1
ATOM 2210 N N . TYR A 1 299 ? 0.853 23.797 16.261 1.00 92.94 299 TYR A N 1
ATOM 2211 C CA . TYR A 1 299 ? 0.237 23.422 17.540 1.00 92.94 299 TYR A CA 1
ATOM 2212 C C . TYR A 1 299 ? 0.991 22.290 18.252 1.00 92.94 299 TYR A C 1
ATOM 2214 O O . TYR A 1 299 ? 1.751 21.542 17.647 1.00 92.94 299 TYR A O 1
ATOM 2222 N 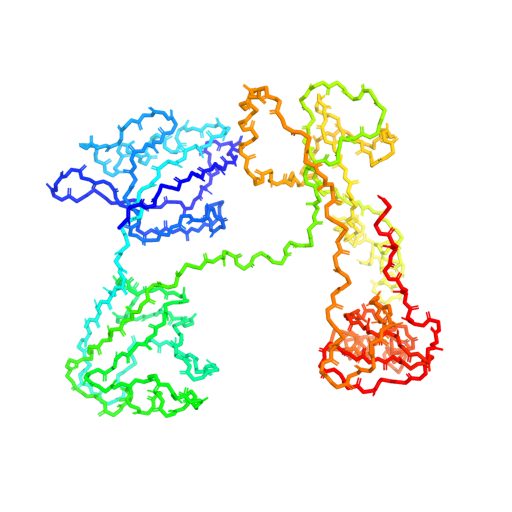N . ALA A 1 300 ? 0.784 22.141 19.564 1.00 92.88 300 ALA A N 1
ATOM 2223 C CA . ALA A 1 300 ? 1.391 21.060 20.344 1.00 92.88 300 ALA A CA 1
ATOM 2224 C C . ALA A 1 300 ? 0.639 19.732 20.124 1.00 92.88 300 ALA A C 1
ATOM 2226 O O . ALA A 1 300 ? -0.162 19.291 20.959 1.00 92.88 300 ALA A O 1
ATOM 2227 N N . GLY A 1 301 ? 0.867 19.122 18.963 1.00 91.00 301 GLY A N 1
ATOM 2228 C CA . GLY A 1 301 ? 0.257 17.865 18.548 1.00 91.00 301 GLY A CA 1
ATOM 2229 C C . GLY A 1 301 ? 0.916 16.617 19.147 1.00 91.00 301 GLY A C 1
ATOM 2230 O O . GLY A 1 301 ? 1.762 16.699 20.045 1.00 91.00 301 GLY A O 1
ATOM 2231 N N . PRO A 1 302 ? 0.496 15.421 18.693 1.00 91.38 302 PRO A N 1
ATOM 2232 C CA . PRO A 1 302 ? 1.021 14.155 19.193 1.00 91.38 302 PRO A CA 1
ATOM 2233 C C . PRO A 1 302 ? 2.538 14.011 19.023 1.00 91.38 302 PRO A C 1
ATOM 2235 O O . PRO A 1 302 ? 3.187 13.479 19.925 1.00 91.38 302 PRO A O 1
ATOM 2238 N N . ASN A 1 303 ? 3.120 14.499 17.918 1.00 87.38 303 ASN A N 1
ATOM 2239 C CA . ASN A 1 303 ? 4.564 14.382 17.708 1.00 87.38 303 ASN A CA 1
ATOM 2240 C C . ASN A 1 303 ? 5.334 15.335 18.623 1.00 87.38 303 ASN A C 1
ATOM 2242 O O . ASN A 1 303 ? 6.296 14.907 19.252 1.00 87.38 303 ASN A O 1
ATOM 2246 N N . THR A 1 304 ? 4.879 16.579 18.778 1.00 91.00 304 THR A N 1
ATOM 2247 C CA . THR A 1 304 ? 5.473 17.565 19.693 1.00 91.00 304 THR A CA 1
ATOM 2248 C C . THR A 1 304 ? 5.446 17.045 21.129 1.00 91.00 304 THR A C 1
ATOM 2250 O O . THR A 1 304 ? 6.458 17.097 21.823 1.00 91.00 304 THR A O 1
ATOM 2253 N N . LYS A 1 305 ? 4.322 16.463 21.571 1.00 92.12 305 LYS A N 1
ATOM 2254 C CA . LYS A 1 305 ? 4.203 15.854 22.908 1.00 92.12 305 LYS A CA 1
ATOM 2255 C C . LYS A 1 305 ? 5.139 14.661 23.082 1.00 92.12 305 LYS A C 1
ATOM 2257 O O . LYS A 1 305 ? 5.826 14.576 24.093 1.00 92.12 305 LYS A O 1
ATOM 2262 N N . ARG A 1 306 ? 5.206 13.765 22.092 1.00 91.88 306 ARG A N 1
ATOM 2263 C CA . ARG A 1 306 ? 6.135 12.625 22.112 1.00 91.88 306 ARG A CA 1
ATOM 2264 C C . ARG A 1 306 ? 7.585 13.100 22.200 1.00 91.88 306 ARG A C 1
ATOM 2266 O O . ARG A 1 306 ? 8.338 12.584 23.020 1.00 91.88 306 ARG A O 1
ATOM 2273 N N . ASN A 1 307 ? 7.956 14.099 21.404 1.00 86.62 307 ASN A N 1
ATOM 2274 C CA . ASN A 1 307 ? 9.301 14.665 21.396 1.00 86.62 307 ASN A CA 1
ATOM 2275 C C . ASN A 1 307 ? 9.627 15.342 22.731 1.00 86.62 307 ASN A C 1
ATOM 2277 O O . ASN A 1 307 ? 10.712 15.124 23.258 1.00 86.62 307 ASN A O 1
ATOM 2281 N N . ALA A 1 308 ? 8.680 16.075 23.325 1.00 91.56 308 ALA A N 1
ATOM 2282 C CA . ALA A 1 308 ? 8.834 16.641 24.663 1.00 91.56 308 ALA A CA 1
ATOM 2283 C C . ALA A 1 308 ? 9.033 15.548 25.726 1.00 91.56 308 ALA A C 1
ATOM 2285 O O . ALA A 1 308 ? 9.920 15.674 26.561 1.00 91.56 308 ALA A O 1
ATOM 2286 N N . CYS A 1 309 ? 8.282 14.441 25.674 1.00 87.44 309 CYS A N 1
ATOM 2287 C CA . CYS A 1 309 ? 8.469 13.315 26.596 1.00 87.44 309 CYS A CA 1
ATOM 2288 C C . CYS A 1 309 ? 9.850 12.660 26.453 1.00 87.44 309 CYS A C 1
ATOM 2290 O O . CYS A 1 309 ? 10.506 12.396 27.459 1.00 87.44 309 CYS A O 1
ATOM 2292 N N . ILE A 1 310 ? 10.301 12.419 25.219 1.00 88.50 310 ILE A N 1
ATOM 2293 C CA . ILE A 1 310 ? 11.627 11.845 24.949 1.00 88.50 310 ILE A CA 1
ATOM 2294 C C . ILE A 1 310 ? 12.720 12.801 25.437 1.00 88.50 310 ILE A C 1
ATOM 2296 O O . ILE A 1 310 ? 13.625 12.389 26.158 1.00 88.50 310 ILE A O 1
ATOM 2300 N N . ALA A 1 311 ? 12.602 14.090 25.121 1.00 86.06 311 ALA A N 1
ATOM 2301 C CA . ALA A 1 311 ? 13.544 15.095 25.588 1.00 86.06 311 ALA A CA 1
ATOM 2302 C C . ALA A 1 311 ? 13.523 15.235 27.114 1.00 86.06 311 ALA A C 1
ATOM 2304 O O . ALA A 1 311 ? 14.565 15.457 27.715 1.00 86.06 311 ALA A O 1
ATOM 2305 N N . CYS A 1 312 ? 12.374 15.058 27.769 1.00 85.00 312 CYS A N 1
ATOM 2306 C CA . CYS A 1 312 ? 12.312 15.053 29.226 1.00 85.00 312 CYS A CA 1
ATOM 2307 C C . CYS A 1 312 ? 13.061 13.872 29.843 1.00 85.00 312 CYS A C 1
ATOM 2309 O O . CYS A 1 312 ? 13.689 14.027 30.888 1.00 85.00 312 CYS A O 1
ATOM 2311 N N . LEU A 1 313 ? 13.025 12.708 29.193 1.00 85.25 313 LEU A N 1
ATOM 2312 C CA . LEU A 1 313 ? 13.766 11.533 29.637 1.00 85.25 313 LEU A CA 1
ATOM 2313 C C . LEU A 1 313 ? 15.284 11.735 29.501 1.00 85.25 313 LEU A C 1
ATOM 2315 O O . LEU A 1 313 ? 16.034 11.324 30.380 1.00 85.25 313 LEU A O 1
ATOM 2319 N N . CYS A 1 314 ? 15.731 12.383 28.423 1.00 79.94 314 CYS A N 1
ATOM 2320 C CA . CYS A 1 314 ? 17.154 12.591 28.139 1.00 79.94 314 CYS A CA 1
ATOM 2321 C C . CYS A 1 314 ? 17.751 13.823 28.841 1.00 79.94 314 CYS A C 1
ATOM 2323 O O . CYS A 1 314 ? 18.922 13.819 29.208 1.00 79.94 314 CYS A O 1
ATOM 2325 N N . CYS A 1 315 ? 16.956 14.877 29.024 1.00 80.44 315 CYS A N 1
ATOM 2326 C CA . CYS A 1 315 ? 17.430 16.223 29.361 1.00 80.44 315 CYS A CA 1
ATOM 2327 C C . CYS A 1 315 ? 16.751 16.789 30.620 1.00 80.44 315 CYS A C 1
ATOM 2329 O O . CYS A 1 315 ? 16.886 17.975 30.935 1.00 80.44 315 CYS A O 1
ATOM 2331 N N . GLY A 1 316 ? 15.974 15.959 31.323 1.00 88.31 316 GLY A N 1
ATOM 2332 C CA . GLY A 1 316 ? 15.206 16.356 3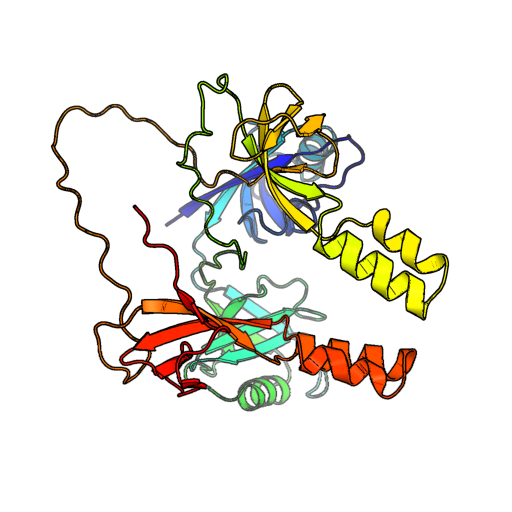2.495 1.00 88.31 316 GLY A CA 1
ATOM 2333 C C . GLY A 1 316 ? 14.148 17.426 32.173 1.00 88.31 316 GLY A C 1
ATOM 2334 O O . GLY A 1 316 ? 13.564 17.433 31.088 1.00 88.31 316 GLY A O 1
ATOM 2335 N N . PRO A 1 317 ? 13.866 18.370 33.087 1.00 88.31 317 PRO A N 1
ATOM 2336 C CA . PRO A 1 317 ? 12.792 19.351 32.902 1.00 88.31 317 PRO A CA 1
ATOM 2337 C C . PRO A 1 317 ? 12.995 20.286 31.695 1.00 88.31 317 PRO A C 1
ATOM 2339 O O . PRO A 1 317 ? 12.018 20.841 31.198 1.00 88.31 317 PRO A O 1
ATOM 2342 N N . LEU A 1 318 ? 14.221 20.415 31.167 1.00 80.75 318 LEU A N 1
ATOM 2343 C CA . LEU A 1 318 ? 14.500 21.204 29.959 1.00 80.75 318 LEU A CA 1
ATOM 2344 C C . LEU A 1 318 ? 13.841 20.626 28.696 1.00 80.75 318 LEU A C 1
ATOM 2346 O O . LEU A 1 318 ? 13.609 21.363 27.741 1.00 80.75 318 LEU A O 1
ATOM 2350 N N . GLY A 1 319 ? 13.470 19.341 28.691 1.00 85.75 319 GLY A N 1
ATOM 2351 C CA . GLY A 1 319 ? 12.712 18.741 27.588 1.00 85.75 319 GLY A CA 1
ATOM 2352 C C . GLY A 1 319 ? 11.334 19.376 27.360 1.00 85.75 319 GLY A C 1
ATOM 2353 O O . GLY A 1 319 ? 10.820 19.349 26.241 1.00 85.75 319 GLY A O 1
ATOM 2354 N N . LEU A 1 320 ? 10.765 20.031 28.381 1.00 89.00 320 LEU A N 1
ATOM 2355 C CA . LEU A 1 320 ? 9.489 20.742 28.266 1.00 89.00 320 LEU A CA 1
ATOM 2356 C C . LEU A 1 320 ? 9.580 21.988 27.377 1.00 89.00 320 LEU A C 1
ATOM 2358 O O . LEU A 1 320 ? 8.553 22.428 26.864 1.00 89.00 320 LEU A O 1
ATOM 2362 N N . CYS A 1 321 ? 10.782 22.519 27.121 1.00 88.56 321 CYS A N 1
ATOM 2363 C CA . CYS A 1 321 ? 10.982 23.651 26.211 1.00 88.56 321 CYS A CA 1
ATOM 2364 C C . CYS A 1 321 ? 10.512 23.345 24.777 1.00 88.56 321 CYS A C 1
ATOM 2366 O O . CYS A 1 321 ? 10.130 24.263 24.057 1.00 88.56 321 CYS A O 1
ATOM 2368 N N . ILE A 1 322 ? 10.447 22.068 24.374 1.00 89.06 322 ILE A N 1
ATOM 2369 C CA . ILE A 1 322 ? 9.890 21.655 23.073 1.00 89.06 322 ILE A CA 1
ATOM 2370 C C . ILE A 1 322 ? 8.408 22.037 22.946 1.00 89.06 322 ILE A C 1
ATOM 2372 O O . ILE A 1 322 ? 7.942 22.346 21.854 1.00 89.06 322 ILE A O 1
ATOM 2376 N N . LEU A 1 323 ? 7.660 22.091 24.054 1.00 90.12 323 LEU A N 1
ATOM 2377 C CA . LEU A 1 323 ? 6.254 22.506 24.027 1.00 90.12 323 LEU A CA 1
ATOM 2378 C C . LEU A 1 323 ? 6.081 24.000 23.713 1.00 90.12 323 LEU A C 1
ATOM 2380 O O . LEU A 1 323 ? 5.004 24.394 23.267 1.00 90.12 323 LEU A O 1
ATOM 2384 N N . ALA A 1 324 ? 7.119 24.819 23.916 1.00 87.69 324 ALA A N 1
ATOM 2385 C CA . ALA A 1 324 ? 7.107 26.234 23.548 1.00 87.69 324 ALA A CA 1
ATOM 2386 C C . ALA A 1 324 ? 7.329 26.454 22.039 1.00 87.69 324 ALA A C 1
ATOM 2388 O O . ALA A 1 324 ? 6.934 27.492 21.515 1.00 87.69 324 ALA A O 1
ATOM 2389 N N . CYS A 1 325 ? 7.896 25.465 21.338 1.00 86.94 325 CYS A N 1
ATOM 2390 C CA . CYS A 1 325 ? 8.162 25.498 19.900 1.00 86.94 325 CYS A CA 1
ATOM 2391 C C . CYS A 1 325 ? 7.455 24.322 19.202 1.00 86.94 325 CYS A C 1
ATOM 2393 O O . CYS A 1 325 ? 8.111 23.348 18.825 1.00 86.94 325 CYS A O 1
ATOM 2395 N N . PRO A 1 326 ? 6.118 24.369 19.052 1.00 90.69 326 PRO A N 1
ATOM 2396 C CA . PRO A 1 326 ? 5.369 23.289 18.424 1.00 90.69 326 PRO A CA 1
ATOM 2397 C C . PRO A 1 326 ? 5.815 23.049 16.978 1.00 90.69 326 PRO A C 1
ATOM 2399 O O . PRO A 1 326 ? 5.871 23.983 16.178 1.00 90.69 326 PRO A O 1
ATOM 2402 N N . GLY A 1 327 ? 6.106 21.787 16.657 1.00 88.88 327 GLY A N 1
ATOM 2403 C CA . GLY A 1 327 ? 6.500 21.353 15.313 1.00 88.88 327 GLY A CA 1
ATOM 2404 C C . GLY A 1 327 ? 5.377 20.676 14.529 1.00 88.88 327 GLY A C 1
ATOM 2405 O O . GLY A 1 327 ? 5.536 20.436 13.339 1.00 88.88 327 GLY A O 1
ATOM 2406 N N . ASP A 1 328 ? 4.249 20.346 15.168 1.00 92.94 328 ASP A N 1
ATOM 2407 C CA . ASP A 1 328 ? 3.102 19.817 14.431 1.00 92.94 328 ASP A CA 1
ATOM 2408 C C . ASP A 1 328 ? 2.362 20.949 13.719 1.00 92.94 328 ASP A C 1
ATOM 2410 O O . ASP A 1 328 ? 2.012 21.965 14.325 1.00 92.94 328 ASP A O 1
ATOM 2414 N N . GLU A 1 329 ? 2.055 20.717 12.449 1.00 94.50 329 GLU A N 1
ATOM 2415 C CA . GLU A 1 329 ? 1.229 21.589 11.624 1.00 94.50 329 GLU A CA 1
ATOM 2416 C C . GLU A 1 329 ? -0.112 20.917 11.334 1.00 94.50 329 GLU A C 1
ATOM 2418 O O . GLU A 1 329 ? -0.224 19.686 11.282 1.00 94.50 329 GLU A O 1
ATOM 2423 N N . LYS A 1 330 ? -1.156 21.726 11.176 1.00 93.88 330 LYS A N 1
ATOM 2424 C CA . LYS A 1 330 ? -2.442 21.266 10.652 1.00 93.88 330 LYS A CA 1
ATOM 2425 C C . LYS A 1 330 ? -3.147 22.359 9.866 1.00 93.88 330 LYS A C 1
ATOM 2427 O O . LYS A 1 330 ? -2.907 23.544 10.108 1.00 93.88 330 LYS A O 1
ATOM 2432 N N . ASP A 1 331 ? -4.051 21.938 8.989 1.00 95.56 331 ASP A N 1
ATOM 2433 C CA . ASP A 1 331 ? -4.898 22.846 8.225 1.00 95.56 331 ASP A CA 1
ATOM 2434 C C . ASP A 1 331 ? -5.821 23.626 9.158 1.00 95.56 331 ASP A C 1
ATOM 2436 O O . ASP A 1 331 ? -6.459 23.077 10.069 1.00 95.56 331 ASP A O 1
ATOM 2440 N N . ALA A 1 332 ? -5.877 24.925 8.912 1.00 96.50 332 ALA A N 1
ATOM 2441 C CA . ALA A 1 332 ? -6.658 25.860 9.682 1.00 96.50 332 ALA A CA 1
ATOM 2442 C C . ALA A 1 332 ? -7.333 26.875 8.757 1.00 96.50 332 ALA A C 1
ATOM 2444 O O . ALA A 1 332 ? -6.798 27.274 7.726 1.00 96.50 332 ALA A O 1
ATOM 2445 N N . TYR A 1 333 ? -8.521 27.308 9.146 1.00 96.69 333 TYR A N 1
ATOM 2446 C CA . TYR A 1 333 ? -9.311 28.297 8.438 1.00 96.69 333 TYR A CA 1
ATOM 2447 C C . TYR A 1 333 ? -9.432 29.542 9.307 1.00 96.69 333 TYR A C 1
ATOM 2449 O O . TYR A 1 333 ? -9.952 29.477 10.423 1.00 96.69 333 TYR A O 1
ATOM 2457 N N . CYS A 1 334 ? -8.943 30.678 8.815 1.00 96.44 334 CYS A N 1
ATOM 2458 C CA . CYS A 1 334 ? -9.045 31.948 9.519 1.00 96.44 334 CYS A CA 1
ATOM 2459 C C . CYS A 1 334 ? -10.179 32.794 8.937 1.00 96.44 334 CYS A C 1
ATOM 2461 O O . CYS A 1 334 ? -10.172 33.120 7.751 1.00 96.44 334 CYS A O 1
ATOM 2463 N N . VAL A 1 335 ? -11.139 33.189 9.773 1.00 97.00 335 VAL A N 1
ATOM 2464 C CA . VAL A 1 335 ? -12.198 34.138 9.408 1.00 97.00 335 VAL A CA 1
ATOM 2465 C C . VAL A 1 335 ? -12.487 35.067 10.583 1.00 97.00 335 VAL A C 1
ATOM 2467 O O . VAL A 1 335 ? -12.622 34.615 11.719 1.00 97.00 335 VAL A O 1
ATOM 2470 N N . ASN A 1 336 ? -12.590 36.375 10.330 1.00 95.94 336 ASN A N 1
ATOM 2471 C CA . ASN A 1 336 ? -12.855 37.394 11.357 1.00 95.94 336 ASN A CA 1
ATOM 2472 C C . ASN A 1 336 ? -11.888 37.324 12.562 1.00 95.94 336 ASN A C 1
ATOM 2474 O O . ASN A 1 336 ? -12.333 37.338 13.711 1.00 95.94 336 ASN A O 1
ATOM 2478 N N . ASN A 1 337 ? -10.577 37.208 12.305 1.00 96.25 337 ASN A N 1
ATOM 2479 C CA . ASN A 1 337 ? -9.514 37.051 13.315 1.00 96.25 337 ASN A CA 1
ATOM 2480 C C . ASN A 1 337 ? -9.686 35.835 14.242 1.00 96.25 337 ASN A C 1
ATOM 2482 O O . ASN A 1 337 ? -9.149 35.816 15.350 1.00 96.25 337 ASN A O 1
ATOM 2486 N N . LYS A 1 338 ? -10.447 34.825 13.813 1.00 96.75 338 LYS A N 1
ATOM 2487 C CA . LYS A 1 338 ? -10.653 33.568 14.530 1.00 96.75 338 LYS A CA 1
ATOM 2488 C C . LYS A 1 338 ? -10.163 32.418 13.671 1.00 96.75 338 LYS A C 1
ATOM 2490 O O . LYS A 1 338 ? -10.548 32.313 12.508 1.00 96.75 338 LYS A O 1
ATOM 2495 N N . VAL A 1 339 ? -9.351 31.556 14.266 1.00 96.25 339 VAL A N 1
ATOM 2496 C CA . VAL A 1 339 ? -8.792 30.377 13.614 1.00 96.25 339 VAL A CA 1
ATOM 2497 C C . VAL A 1 339 ? -9.611 29.159 14.020 1.00 96.25 339 VAL A C 1
ATOM 2499 O O . VAL A 1 339 ? -9.896 28.949 15.202 1.00 96.25 339 VAL A O 1
ATOM 2502 N N . TYR A 1 340 ? -10.003 28.366 13.033 1.00 96.25 340 TYR A N 1
ATOM 2503 C CA . TYR A 1 340 ? -10.741 27.120 13.196 1.00 96.25 340 TYR A CA 1
ATOM 2504 C C . TYR A 1 340 ? -9.946 25.985 12.565 1.00 96.25 340 TYR A C 1
ATOM 2506 O O . TYR A 1 340 ? -9.209 26.213 11.611 1.00 96.25 340 TYR A O 1
ATOM 2514 N N . ASP A 1 341 ? -10.083 24.766 13.070 1.00 95.00 341 ASP A N 1
ATOM 2515 C CA . ASP A 1 341 ? -9.535 23.606 12.366 1.00 95.00 341 ASP A CA 1
ATOM 2516 C C . ASP A 1 341 ? -10.456 23.131 11.230 1.00 95.00 341 ASP A C 1
ATOM 2518 O O . ASP A 1 341 ? -11.559 23.648 11.039 1.00 95.00 341 ASP A O 1
ATOM 2522 N N . ALA A 1 342 ? -10.017 22.115 10.483 1.00 92.12 342 ALA A N 1
ATOM 2523 C CA . ALA A 1 342 ? -10.774 21.543 9.368 1.00 92.12 342 ALA A CA 1
ATOM 2524 C C . ALA A 1 342 ? -12.160 20.975 9.747 1.00 92.12 342 ALA A C 1
ATOM 2526 O O . ALA A 1 342 ? -12.993 20.754 8.871 1.00 92.12 342 ALA A O 1
ATOM 2527 N N . THR A 1 343 ? -12.439 20.749 11.036 1.00 91.75 343 THR A N 1
ATOM 2528 C CA . THR A 1 343 ? -13.764 20.315 11.516 1.00 91.75 343 THR A CA 1
ATOM 2529 C C . THR A 1 343 ? -14.680 21.489 11.877 1.00 91.75 343 THR A C 1
ATOM 2531 O O . THR A 1 343 ? -15.870 21.295 12.131 1.00 91.75 343 THR A O 1
ATOM 2534 N N . GLY A 1 344 ? -14.146 22.714 11.883 1.00 93.62 344 GLY A N 1
ATOM 2535 C CA . GLY A 1 344 ? -14.829 23.926 12.328 1.00 93.62 344 GLY A CA 1
ATOM 2536 C C . GLY A 1 344 ? -14.702 24.183 13.833 1.00 93.62 344 GLY A C 1
ATOM 2537 O O . GLY A 1 344 ? -15.427 25.022 14.371 1.00 93.62 344 GLY A O 1
ATOM 2538 N N . TYR A 1 345 ? -13.805 23.482 14.538 1.00 94.62 345 TYR A N 1
ATOM 2539 C CA . TYR A 1 345 ? -13.569 23.713 15.963 1.00 94.62 345 TYR A CA 1
ATOM 2540 C C . TYR A 1 345 ? -12.708 24.964 16.173 1.00 94.62 345 TYR A C 1
ATOM 2542 O O . TYR A 1 345 ? -11.651 25.114 15.561 1.00 94.62 345 TYR A O 1
ATOM 2550 N N . TYR A 1 346 ? -13.156 25.869 17.048 1.00 94.75 346 TYR A N 1
ATOM 2551 C CA . TYR A 1 346 ? -12.461 27.126 17.331 1.00 94.75 346 TYR A CA 1
ATOM 2552 C C . TYR A 1 346 ? -11.155 26.885 18.093 1.00 94.75 346 TYR A C 1
ATOM 2554 O O . TYR A 1 346 ? -11.148 26.328 19.190 1.00 94.75 346 TYR A O 1
ATOM 2562 N N . MET A 1 347 ? -10.051 27.346 17.514 1.00 93.94 347 MET A N 1
ATOM 2563 C CA . MET A 1 347 ? -8.703 27.145 18.039 1.00 93.94 347 MET A CA 1
ATOM 2564 C C . MET A 1 347 ? -8.156 28.330 18.822 1.00 93.94 347 MET A C 1
ATOM 2566 O O . MET A 1 347 ? -7.277 28.149 19.662 1.00 93.94 347 MET A O 1
ATOM 2570 N N . GLY A 1 348 ? -8.664 29.530 18.555 1.00 94.38 348 GLY A N 1
ATOM 2571 C CA . GLY A 1 348 ? -8.167 30.757 19.160 1.00 94.38 348 GLY A CA 1
ATOM 2572 C C . GLY A 1 348 ? -8.216 31.945 18.202 1.00 94.38 348 GLY A C 1
ATOM 2573 O O . GLY A 1 348 ? -8.656 31.809 17.054 1.00 94.38 348 GLY A O 1
ATOM 2574 N N . PRO A 1 349 ? -7.798 33.129 18.675 1.00 96.62 349 PRO A N 1
ATOM 2575 C CA . PRO A 1 349 ? -7.611 34.280 17.806 1.00 96.62 349 PRO A CA 1
ATOM 2576 C C . PRO A 1 349 ? -6.471 34.023 16.811 1.00 96.62 349 PRO A C 1
ATOM 2578 O O . PRO A 1 349 ? -5.601 33.191 17.059 1.00 96.62 349 PRO A O 1
ATOM 2581 N N . GLN A 1 350 ? -6.468 34.750 15.695 1.00 95.62 350 GLN A N 1
ATOM 2582 C CA . GLN A 1 350 ? -5.337 34.746 14.769 1.00 95.62 350 GLN A CA 1
ATOM 2583 C C . GLN A 1 350 ? -4.096 35.314 15.465 1.00 95.62 350 GLN A C 1
ATOM 2585 O O . GLN A 1 350 ? -4.079 36.481 15.856 1.00 95.62 350 GLN A O 1
ATOM 2590 N N . ASP A 1 351 ? -3.072 34.480 15.608 1.00 94.00 351 ASP A N 1
ATOM 2591 C CA . ASP A 1 351 ? -1.752 34.840 16.113 1.00 94.00 351 ASP A CA 1
ATOM 2592 C C . ASP A 1 351 ? -0.665 34.535 15.065 1.00 94.00 351 ASP A C 1
ATOM 2594 O O . ASP A 1 351 ? -0.948 34.193 13.913 1.00 94.00 351 ASP A O 1
ATOM 2598 N N . ASP A 1 352 ? 0.593 34.685 15.466 1.00 89.75 352 ASP A N 1
ATOM 2599 C CA . ASP A 1 352 ? 1.783 34.410 14.659 1.00 89.75 352 ASP A CA 1
ATOM 2600 C C . ASP A 1 352 ? 1.970 32.924 14.307 1.00 89.75 352 ASP A C 1
ATOM 2602 O O . ASP A 1 352 ? 2.828 32.589 13.490 1.00 89.75 352 ASP A O 1
ATOM 2606 N N . LYS A 1 353 ? 1.158 32.019 14.871 1.00 90.62 353 LYS A N 1
ATOM 2607 C CA . LYS A 1 353 ? 1.214 30.584 14.562 1.00 90.62 353 LYS A CA 1
ATOM 2608 C C . LYS A 1 353 ? 0.414 30.217 13.322 1.00 90.62 353 LYS A C 1
ATOM 2610 O O . LYS A 1 353 ? 0.573 29.092 12.848 1.00 90.62 353 LYS A O 1
ATOM 2615 N N . PHE A 1 354 ? -0.441 31.110 12.817 1.00 95.56 354 PHE A N 1
ATOM 2616 C CA . PHE A 1 354 ? -1.211 30.897 11.595 1.00 95.56 354 PHE A CA 1
ATOM 2617 C C . PHE A 1 354 ? -0.498 31.499 10.381 1.00 95.56 354 PHE A C 1
ATOM 2619 O O . PHE A 1 354 ? -0.289 32.709 10.300 1.00 95.56 354 PHE A O 1
ATOM 2626 N N . THR A 1 355 ? -0.187 30.655 9.401 1.00 95.31 355 THR A N 1
ATOM 2627 C CA . THR A 1 355 ? 0.394 31.065 8.120 1.00 95.31 355 THR A CA 1
ATOM 2628 C C . THR A 1 355 ? -0.661 30.901 7.023 1.00 95.31 355 THR A C 1
ATOM 2630 O O . THR A 1 355 ? -1.024 29.766 6.707 1.00 95.31 355 THR A O 1
ATOM 2633 N N . PRO A 1 356 ? -1.194 31.993 6.438 1.00 94.00 356 PRO A N 1
ATOM 2634 C CA . PRO A 1 356 ? -2.173 31.889 5.361 1.00 94.00 356 PRO A CA 1
ATOM 2635 C C . PRO A 1 356 ? -1.555 31.191 4.147 1.00 94.00 356 PRO A C 1
ATOM 2637 O O . PRO A 1 356 ? -0.402 31.455 3.793 1.00 94.00 356 PRO A O 1
ATOM 2640 N N . ALA A 1 357 ? -2.324 30.324 3.487 1.00 90.56 357 ALA A N 1
ATOM 2641 C CA . ALA A 1 357 ? -1.886 29.716 2.242 1.00 90.56 357 ALA A CA 1
ATOM 2642 C C . ALA A 1 357 ? -1.631 30.825 1.215 1.00 90.56 357 ALA A C 1
ATOM 2644 O O . ALA A 1 357 ? -2.445 31.738 1.040 1.00 90.56 357 ALA A O 1
ATOM 2645 N N . ARG A 1 358 ? -0.479 30.765 0.543 1.00 84.12 358 ARG A N 1
ATOM 2646 C CA . ARG A 1 358 ? -0.137 31.746 -0.486 1.00 84.12 358 ARG A CA 1
ATOM 2647 C C . ARG A 1 358 ? -1.202 31.676 -1.590 1.00 84.12 358 ARG A C 1
ATOM 2649 O O . ARG A 1 358 ? -1.480 30.570 -2.061 1.00 84.12 358 ARG A O 1
ATOM 2656 N N . PRO A 1 359 ? -1.806 32.806 -2.007 1.00 70.81 359 PRO A N 1
ATOM 2657 C CA . PRO A 1 359 ? -2.740 32.792 -3.123 1.00 70.81 359 PRO A CA 1
ATOM 2658 C C . PRO A 1 359 ? -2.016 32.219 -4.343 1.00 70.81 359 PRO A C 1
ATOM 2660 O O . PRO A 1 359 ? -0.935 32.693 -4.697 1.00 70.81 359 PRO A O 1
ATOM 2663 N N . ARG A 1 360 ? -2.579 31.159 -4.934 1.00 51.06 360 ARG A N 1
ATOM 2664 C CA . ARG A 1 360 ? -2.081 30.587 -6.189 1.00 51.06 360 ARG A CA 1
ATOM 2665 C C . ARG A 1 360 ? -2.331 31.635 -7.276 1.00 51.06 360 ARG A C 1
ATOM 2667 O O . ARG A 1 360 ? -3.488 31.893 -7.601 1.00 51.06 360 ARG A O 1
ATOM 2674 N N . SER A 1 361 ? -1.265 32.308 -7.706 1.00 41.91 361 SER A N 1
ATOM 2675 C CA . SER A 1 361 ? -1.274 33.350 -8.741 1.00 41.91 361 SER A CA 1
ATOM 2676 C C . SER A 1 361 ? -1.401 32.769 -10.135 1.00 41.91 361 SER A C 1
ATOM 2678 O O . SER A 1 361 ? -0.717 31.746 -10.366 1.00 41.91 361 SER A O 1
#

Secondary structure (DSSP, 8-state):
-EEEEEEEEEESSTT----EEEEE-TTS-EEEEEE-GGGTTSS--TT-EEEEETTEE-TT--HHHHHHHHHH--EEEEEEEEEE----EEEEEEESSTT----EEEEEETTEEEEEEE-GGGTTSS--TT-EEEEETTEE-TT---HHHHHHHHHH--EEEEEEEEPP------------TT-PPSS-PPS--EEEEEEE--HHHHHHHHHHHHHHGGGGGGGGGS--EEEEEEEETTEEEETTS-EEEES-TTEEE----S-----------------PPPPPSTTPPSS-EEEEEEE--HHHHHHHHHHHHHHGGGGGGGGGS--EEEEEEEETTEEEETT--EEEE--TTEEEPPP--